Protein AF-A0A916EBD1-F1 (afdb_monomer_lite)

Structure (mmCIF, N/CA/C/O backbone):
data_AF-A0A916EBD1-F1
#
_entry.id   AF-A0A916EBD1-F1
#
loop_
_atom_site.group_PDB
_atom_site.id
_atom_site.type_symbol
_atom_site.label_atom_id
_atom_site.label_alt_id
_atom_site.label_comp_id
_atom_site.label_asym_id
_atom_site.label_entity_id
_atom_site.label_seq_id
_atom_site.pdbx_PDB_ins_code
_atom_site.Cartn_x
_atom_site.Cartn_y
_atom_site.Cartn_z
_atom_site.occupancy
_atom_site.B_iso_or_equiv
_atom_site.auth_seq_id
_atom_site.auth_comp_id
_atom_site.auth_asym_id
_atom_site.auth_atom_id
_atom_site.pdbx_PDB_model_num
ATOM 1 N N . MET A 1 1 ? 35.971 -8.827 -13.467 1.00 50.03 1 MET A N 1
ATOM 2 C CA . MET A 1 1 ? 36.347 -7.427 -13.827 1.00 50.03 1 MET A CA 1
ATOM 3 C C . MET A 1 1 ? 37.783 -7.362 -14.350 1.00 50.03 1 MET A C 1
ATOM 5 O O . MET A 1 1 ? 38.016 -6.723 -15.369 1.00 50.03 1 MET A O 1
ATOM 9 N N . LYS A 1 2 ? 38.728 -8.068 -13.713 1.00 49.59 2 LYS A N 1
ATOM 10 C CA . LYS A 1 2 ? 40.123 -8.226 -14.160 1.00 49.59 2 LYS A CA 1
ATOM 11 C C . LYS A 1 2 ? 40.233 -8.800 -15.582 1.00 49.59 2 LYS A C 1
ATOM 13 O O . LYS A 1 2 ? 41.038 -8.339 -16.381 1.00 49.59 2 LYS A O 1
ATOM 18 N N . GLU A 1 3 ? 39.357 -9.740 -15.915 1.00 43.97 3 GLU A N 1
ATOM 19 C CA . GLU A 1 3 ? 39.308 -10.469 -17.185 1.00 43.97 3 GLU A CA 1
ATOM 20 C C . GLU A 1 3 ? 38.980 -9.538 -18.363 1.00 43.97 3 GLU A C 1
ATOM 22 O O . GLU A 1 3 ? 39.668 -9.548 -19.379 1.00 43.97 3 GLU A O 1
ATOM 27 N N . VAL A 1 4 ? 37.981 -8.665 -18.201 1.00 50.66 4 VAL A N 1
ATOM 28 C CA . VAL A 1 4 ? 37.521 -7.731 -19.247 1.00 50.66 4 VAL A CA 1
ATOM 29 C C . VAL A 1 4 ? 38.563 -6.642 -19.521 1.00 50.66 4 VAL A C 1
ATOM 31 O O . VAL A 1 4 ? 38.817 -6.285 -20.670 1.00 50.66 4 VAL A O 1
ATOM 34 N N . VAL A 1 5 ? 39.225 -6.147 -18.474 1.00 56.44 5 VAL A N 1
ATOM 35 C CA . VAL A 1 5 ? 40.273 -5.122 -18.597 1.00 56.44 5 VAL A CA 1
ATOM 36 C C . VAL A 1 5 ? 41.538 -5.712 -19.228 1.00 56.44 5 VAL A C 1
ATOM 38 O O . VAL A 1 5 ? 42.171 -5.050 -20.050 1.00 56.44 5 VAL A O 1
ATOM 41 N N . MET A 1 6 ? 41.878 -6.971 -18.918 1.00 53.06 6 MET A N 1
ATOM 42 C CA . MET A 1 6 ? 42.989 -7.679 -19.564 1.00 53.06 6 MET A CA 1
ATOM 43 C C . MET A 1 6 ? 42.751 -7.881 -21.067 1.00 53.06 6 MET A C 1
ATOM 45 O O . MET A 1 6 ? 43.683 -7.673 -21.839 1.00 53.06 6 MET A O 1
ATOM 49 N N . VAL A 1 7 ? 41.525 -8.202 -21.501 1.00 48.28 7 VAL A N 1
ATOM 50 C CA . VAL A 1 7 ? 41.184 -8.361 -22.931 1.00 48.28 7 VAL A CA 1
ATOM 51 C C . VAL A 1 7 ? 41.307 -7.037 -23.700 1.00 48.28 7 VAL A C 1
ATOM 53 O O . VAL A 1 7 ? 41.912 -7.011 -24.768 1.00 48.28 7 VAL A O 1
ATOM 56 N N . ILE A 1 8 ? 40.835 -5.920 -23.135 1.00 53.22 8 ILE A N 1
ATOM 57 C CA . ILE A 1 8 ? 40.944 -4.581 -23.756 1.00 53.22 8 ILE A CA 1
ATOM 58 C C . ILE A 1 8 ? 42.402 -4.080 -23.770 1.00 53.22 8 ILE A C 1
ATOM 60 O O . ILE A 1 8 ? 42.834 -3.391 -24.698 1.00 53.22 8 ILE A O 1
ATOM 64 N N . ALA A 1 9 ? 43.188 -4.414 -22.743 1.00 50.28 9 ALA A N 1
ATOM 65 C CA . ALA A 1 9 ? 44.616 -4.104 -22.705 1.00 50.28 9 ALA A CA 1
ATOM 66 C C . ALA A 1 9 ? 45.406 -4.912 -23.751 1.00 50.28 9 ALA A C 1
ATOM 68 O O . ALA A 1 9 ? 46.285 -4.357 -24.409 1.00 50.28 9 ALA A O 1
ATOM 69 N N . LEU A 1 10 ? 45.063 -6.194 -23.931 1.00 45.31 10 LEU A N 1
ATOM 70 C CA . LEU A 1 10 ? 45.628 -7.080 -24.954 1.00 45.31 10 LEU A CA 1
ATOM 71 C C . LEU A 1 10 ? 45.296 -6.607 -26.370 1.00 45.31 10 LEU A C 1
ATOM 73 O O . LEU A 1 10 ? 46.201 -6.523 -27.195 1.00 45.31 10 LEU A O 1
ATOM 77 N N . GLU A 1 11 ? 44.041 -6.235 -26.631 1.00 47.19 11 GLU A N 1
ATOM 78 C CA . GLU A 1 11 ? 43.611 -5.633 -27.899 1.00 47.19 11 GLU A CA 1
ATOM 79 C C . GLU A 1 11 ? 44.499 -4.429 -28.249 1.00 47.19 11 GLU A C 1
ATOM 81 O O . GLU A 1 11 ? 45.126 -4.405 -29.301 1.00 47.19 11 GLU A O 1
ATOM 86 N N . ARG A 1 12 ? 44.661 -3.480 -27.317 1.00 47.75 12 ARG A N 1
ATOM 87 C CA . ARG A 1 12 ? 45.435 -2.244 -27.529 1.00 47.75 12 ARG A CA 1
ATOM 88 C C . ARG A 1 12 ? 46.945 -2.442 -27.645 1.00 47.75 12 ARG A C 1
ATOM 90 O O . ARG A 1 12 ? 47.606 -1.657 -28.330 1.00 47.75 12 ARG A O 1
ATOM 97 N N . TYR A 1 13 ? 47.487 -3.451 -26.970 1.00 45.91 13 TYR A N 1
ATOM 98 C CA . TYR A 1 13 ? 48.900 -3.809 -27.062 1.00 45.91 13 TYR A CA 1
ATOM 99 C C . TYR A 1 13 ? 49.220 -4.497 -28.398 1.00 45.91 13 TYR A C 1
ATOM 101 O O . TYR A 1 13 ? 50.267 -4.236 -28.987 1.00 45.91 13 TYR A O 1
ATOM 109 N N . LEU A 1 14 ? 48.306 -5.333 -28.905 1.00 38.75 14 LEU A N 1
ATOM 110 C CA . LEU A 1 14 ? 48.534 -6.161 -30.091 1.00 38.75 14 LEU A CA 1
ATOM 111 C C . LEU A 1 14 ? 48.084 -5.495 -31.405 1.00 38.75 14 LEU A C 1
ATOM 113 O O . LEU A 1 14 ? 48.715 -5.728 -32.432 1.00 38.75 14 LEU A O 1
ATOM 117 N N . ILE A 1 15 ? 47.035 -4.659 -31.405 1.00 39.38 15 ILE A N 1
ATOM 118 C CA . ILE A 1 15 ? 46.466 -4.020 -32.609 1.00 39.38 15 ILE A CA 1
ATOM 119 C C . ILE A 1 15 ? 45.840 -2.661 -32.211 1.00 39.38 15 ILE A C 1
ATOM 121 O O . ILE A 1 15 ? 44.839 -2.667 -31.501 1.00 39.38 15 ILE A O 1
ATOM 125 N N . PRO A 1 16 ? 46.338 -1.467 -32.610 1.00 41.56 16 PRO A N 1
ATOM 126 C CA . PRO A 1 16 ? 47.403 -1.115 -33.551 1.00 41.56 16 PRO A CA 1
ATOM 127 C C . PRO A 1 16 ? 48.726 -0.692 -32.867 1.00 41.56 16 PRO A C 1
ATOM 129 O O . PRO A 1 16 ? 49.405 0.219 -33.332 1.00 41.56 16 PRO A O 1
ATOM 132 N N . MET A 1 17 ? 49.121 -1.354 -31.770 1.00 46.81 17 MET A N 1
ATOM 133 C CA . MET A 1 17 ? 50.441 -1.175 -31.130 1.00 46.81 17 MET A CA 1
ATOM 134 C C . MET A 1 17 ? 50.711 0.262 -30.622 1.00 46.81 17 MET A C 1
ATOM 136 O O . MET A 1 17 ? 51.810 0.800 -30.745 1.00 46.81 17 MET A O 1
ATOM 140 N N . ILE A 1 18 ? 49.693 0.905 -30.036 1.00 47.00 18 ILE A N 1
ATOM 141 C CA . ILE A 1 18 ? 49.747 2.318 -29.602 1.00 47.00 18 ILE A CA 1
ATOM 142 C C . ILE A 1 18 ? 50.700 2.528 -28.403 1.00 47.00 18 ILE A C 1
ATOM 144 O O . ILE A 1 18 ? 51.181 3.637 -28.181 1.00 47.00 18 ILE A O 1
ATOM 148 N N . SER A 1 19 ? 51.024 1.478 -27.639 1.00 47.00 19 SER A N 1
ATOM 149 C CA . SER A 1 19 ? 51.935 1.552 -26.490 1.00 47.00 19 SER A CA 1
ATOM 150 C C . SER A 1 19 ? 52.849 0.327 -26.424 1.00 47.00 19 SER A C 1
ATOM 152 O O . SER A 1 19 ? 52.387 -0.807 -26.518 1.00 47.00 19 SER A O 1
ATOM 154 N N . LYS A 1 20 ? 54.155 0.558 -26.227 1.00 53.91 20 LYS A N 1
ATOM 155 C CA . LYS A 1 20 ? 55.177 -0.497 -26.063 1.00 53.91 20 LYS A CA 1
ATOM 156 C C . LYS A 1 20 ? 55.265 -1.038 -24.631 1.00 53.91 20 LYS A C 1
ATOM 158 O O . LYS A 1 20 ? 56.020 -1.972 -24.385 1.00 53.91 20 LYS A O 1
ATOM 163 N N . ASP A 1 21 ? 54.503 -0.451 -23.710 1.00 58.50 21 ASP A N 1
ATOM 164 C CA . ASP A 1 21 ? 54.454 -0.827 -22.301 1.00 58.50 21 ASP A CA 1
ATOM 165 C C . ASP A 1 21 ? 53.085 -1.436 -21.961 1.00 58.50 21 ASP A C 1
ATOM 167 O O . ASP A 1 21 ? 52.027 -0.807 -22.123 1.00 58.50 21 ASP A O 1
ATOM 171 N N . GLN A 1 22 ? 53.122 -2.691 -21.514 1.00 53.16 22 GLN A N 1
ATOM 172 C CA . GLN A 1 22 ? 51.959 -3.483 -21.133 1.00 53.16 22 GLN A CA 1
ATOM 173 C C . GLN A 1 22 ? 51.245 -2.873 -19.917 1.00 53.16 22 GLN A C 1
ATOM 175 O O . GLN A 1 22 ? 50.013 -2.857 -19.875 1.00 53.16 22 GLN A O 1
ATOM 180 N N . GLU A 1 23 ? 51.993 -2.312 -18.963 1.00 56.47 23 GLU A N 1
ATOM 181 C CA . GLU A 1 23 ? 51.426 -1.731 -17.745 1.00 56.47 23 GLU A CA 1
ATOM 182 C C . GLU A 1 23 ? 50.671 -0.435 -18.060 1.00 56.47 23 GLU A C 1
ATOM 184 O O . GLU A 1 23 ? 49.543 -0.228 -17.606 1.00 56.47 23 GLU A O 1
ATOM 189 N N . ASN A 1 24 ? 51.244 0.411 -18.919 1.00 59.97 24 ASN A N 1
ATOM 190 C CA . ASN A 1 24 ? 50.592 1.633 -19.379 1.00 59.97 24 ASN A CA 1
ATOM 191 C C . ASN A 1 24 ? 49.342 1.349 -20.237 1.00 59.97 24 ASN A C 1
ATOM 193 O O . ASN A 1 24 ? 48.322 2.030 -20.116 1.00 59.97 24 ASN A O 1
ATOM 197 N N . SER A 1 25 ? 49.374 0.295 -21.058 1.00 53.00 25 SER A N 1
ATOM 198 C CA . SER A 1 25 ? 48.217 -0.134 -21.863 1.00 53.00 25 SER A CA 1
ATOM 199 C C . SER A 1 25 ? 47.054 -0.601 -20.984 1.00 53.00 25 SER A C 1
ATOM 201 O O . SER A 1 25 ? 45.901 -0.241 -21.234 1.00 53.00 25 SER A O 1
ATOM 203 N N . TYR A 1 26 ? 47.361 -1.340 -19.913 1.00 59.03 26 TYR A N 1
ATOM 204 C CA . TYR A 1 26 ? 46.382 -1.760 -18.912 1.00 59.03 26 TYR A CA 1
ATOM 205 C C . TYR A 1 26 ? 45.813 -0.566 -18.133 1.00 59.03 26 TYR A C 1
ATOM 207 O O . TYR A 1 26 ? 44.595 -0.454 -17.994 1.00 59.03 26 TYR A O 1
ATOM 215 N N . LYS A 1 27 ? 46.664 0.386 -17.720 1.00 61.22 27 LYS A N 1
ATOM 216 C CA . LYS A 1 27 ? 46.241 1.642 -17.074 1.00 61.22 27 LYS A CA 1
ATOM 217 C C . LYS A 1 27 ? 45.271 2.438 -17.954 1.00 61.22 27 LYS A C 1
ATOM 219 O O . LYS A 1 27 ? 44.207 2.825 -17.485 1.00 61.22 27 LYS A O 1
ATOM 224 N N . LEU A 1 28 ? 45.569 2.621 -19.241 1.00 60.81 28 LEU A N 1
ATOM 225 C CA . LEU A 1 28 ? 44.704 3.353 -20.180 1.00 60.81 28 LEU A CA 1
ATOM 226 C C . LEU A 1 28 ? 43.393 2.620 -20.513 1.00 60.81 28 LEU A C 1
ATOM 228 O O . LEU A 1 28 ? 42.364 3.256 -20.764 1.00 60.81 28 LEU A O 1
ATOM 232 N N . ALA A 1 29 ? 43.412 1.286 -20.561 1.00 57.59 29 ALA A N 1
ATOM 233 C CA . ALA A 1 29 ? 42.211 0.467 -20.724 1.00 57.59 29 ALA A CA 1
ATOM 234 C C . ALA A 1 29 ? 41.293 0.574 -19.505 1.00 57.59 29 ALA A C 1
ATOM 236 O O . ALA A 1 29 ? 40.090 0.784 -19.655 1.00 57.59 29 ALA A O 1
ATOM 237 N N . LEU A 1 30 ? 41.872 0.514 -18.309 1.00 58.53 30 LEU A N 1
ATOM 238 C CA . LEU A 1 30 ? 41.128 0.598 -17.066 1.00 58.53 30 LEU A CA 1
ATOM 239 C C . LEU A 1 30 ? 40.615 2.011 -16.782 1.00 58.53 30 LEU A C 1
ATOM 241 O O . LEU A 1 30 ? 39.468 2.143 -16.382 1.00 58.53 30 LEU A O 1
ATOM 245 N N . VAL A 1 31 ? 41.388 3.067 -17.068 1.00 61.72 31 VAL A N 1
ATOM 246 C CA . VAL A 1 31 ? 40.890 4.455 -17.013 1.00 61.72 31 VAL A CA 1
ATOM 247 C C . VAL A 1 31 ? 39.648 4.591 -17.887 1.00 61.72 31 VAL A C 1
ATOM 249 O O . VAL A 1 31 ? 38.636 5.089 -17.417 1.00 61.72 31 VAL A O 1
ATOM 252 N N . ARG A 1 32 ? 39.672 4.064 -19.118 1.00 60.09 32 ARG A N 1
ATOM 253 C CA . ARG A 1 32 ? 38.513 4.096 -20.027 1.00 60.09 32 ARG A CA 1
ATOM 254 C C . ARG A 1 32 ? 37.322 3.258 -19.535 1.00 60.09 32 ARG A C 1
ATOM 256 O O . ARG A 1 32 ? 36.181 3.530 -19.898 1.00 60.09 32 ARG A O 1
ATOM 263 N N . PHE A 1 33 ? 37.586 2.214 -18.758 1.00 62.34 33 PHE A N 1
ATOM 264 C CA . PHE A 1 33 ? 36.558 1.378 -18.143 1.00 62.34 33 PHE A CA 1
ATOM 265 C C . PHE A 1 33 ? 35.928 2.086 -16.933 1.00 62.34 33 PHE A C 1
ATOM 267 O O . PHE A 1 33 ? 34.707 2.201 -16.855 1.00 62.34 33 PHE A O 1
ATOM 274 N N . CYS A 1 34 ? 36.749 2.663 -16.052 1.00 53.81 34 CYS A N 1
ATOM 275 C CA . CYS A 1 34 ? 36.307 3.479 -14.925 1.00 53.81 34 CYS A CA 1
ATOM 276 C C . CYS A 1 34 ? 35.575 4.748 -15.392 1.00 53.81 34 CYS A C 1
ATOM 278 O O . CYS A 1 34 ? 34.538 5.067 -14.829 1.00 53.81 34 CYS A O 1
ATOM 280 N N . THR A 1 35 ? 36.017 5.424 -16.464 1.00 57.22 35 THR A N 1
ATOM 281 C CA . THR A 1 35 ? 35.284 6.564 -17.061 1.00 57.22 35 THR A CA 1
ATOM 282 C C . THR A 1 35 ? 33.918 6.184 -17.626 1.00 57.22 35 THR A C 1
ATOM 284 O O . THR A 1 35 ? 33.069 7.058 -17.772 1.00 57.22 35 THR A O 1
ATOM 287 N N . LYS A 1 36 ? 33.686 4.908 -17.959 1.00 59.69 36 LYS A N 1
ATOM 288 C CA . LYS A 1 36 ? 32.384 4.430 -18.444 1.00 59.69 36 LYS A CA 1
ATOM 289 C C . LYS A 1 36 ? 31.430 4.006 -17.325 1.00 59.69 36 LYS A C 1
ATOM 291 O O . LYS A 1 36 ? 30.226 4.129 -17.516 1.00 59.69 36 LYS A O 1
ATOM 296 N N . LEU A 1 37 ? 31.937 3.496 -16.200 1.00 49.06 37 LEU A N 1
ATOM 297 C CA . LEU A 1 37 ? 31.111 2.916 -15.129 1.00 49.06 37 LEU A CA 1
ATOM 298 C C . LEU A 1 37 ? 30.942 3.815 -13.900 1.00 49.06 37 LEU A C 1
ATOM 300 O O . LEU A 1 37 ? 29.928 3.703 -13.218 1.00 49.06 37 LEU A O 1
ATOM 304 N N . THR A 1 38 ? 31.892 4.706 -13.603 1.00 51.06 38 THR A N 1
ATOM 305 C CA . THR A 1 38 ? 31.802 5.617 -12.451 1.00 51.06 38 THR A CA 1
ATOM 306 C C . THR A 1 38 ? 31.507 7.047 -12.910 1.00 51.06 38 THR A C 1
ATOM 308 O O . THR A 1 38 ? 32.037 7.509 -13.918 1.00 51.06 38 THR A O 1
ATOM 311 N N . LYS A 1 39 ? 30.626 7.761 -12.191 1.00 49.31 39 LYS A N 1
ATOM 312 C CA . LYS A 1 39 ? 30.184 9.132 -12.518 1.00 49.31 39 LYS A CA 1
ATOM 313 C C . LYS A 1 39 ? 30.484 10.104 -11.367 1.00 49.31 39 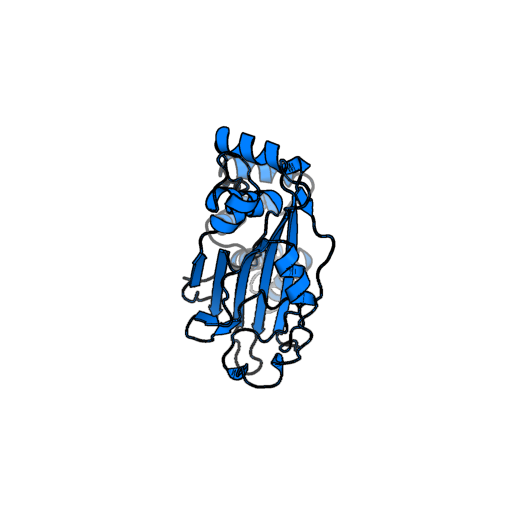LYS A C 1
ATOM 315 O O . LYS A 1 39 ? 30.576 9.701 -10.209 1.00 49.31 39 LYS A O 1
ATOM 320 N N . GLY A 1 40 ? 30.596 11.396 -11.682 1.00 59.19 40 GLY A N 1
ATOM 321 C CA . GLY A 1 40 ? 30.724 12.472 -10.689 1.00 59.19 40 GLY A CA 1
ATOM 322 C C . GLY A 1 40 ? 32.052 12.467 -9.923 1.00 59.19 40 GLY A C 1
ATOM 323 O O . GLY A 1 40 ? 33.079 12.044 -10.443 1.00 59.19 40 GLY A O 1
ATOM 324 N N . TRP A 1 41 ? 32.054 12.941 -8.676 1.00 55.25 41 TRP A N 1
ATOM 325 C CA . TRP A 1 41 ? 33.278 13.080 -7.867 1.00 55.25 41 TRP A CA 1
ATOM 326 C C . TRP A 1 41 ? 34.016 11.745 -7.633 1.00 55.25 41 TRP A C 1
ATOM 328 O O . TRP A 1 41 ? 35.242 11.722 -7.528 1.00 55.25 41 TRP A O 1
ATOM 338 N N . PHE A 1 42 ? 33.284 10.624 -7.621 1.00 49.91 42 PHE A N 1
ATOM 339 C CA . PHE A 1 42 ? 33.843 9.284 -7.425 1.00 49.91 42 PHE A CA 1
ATOM 340 C C . PHE A 1 42 ? 34.682 8.814 -8.626 1.00 49.91 42 PHE A C 1
ATOM 342 O O . PHE A 1 42 ? 35.593 8.000 -8.481 1.00 49.91 42 PHE A O 1
ATOM 349 N N . HIS A 1 43 ? 34.415 9.373 -9.811 1.00 58.97 43 HIS A N 1
ATOM 350 C CA . HIS A 1 43 ? 35.194 9.126 -11.018 1.00 58.97 43 HIS A CA 1
ATOM 351 C C . HIS A 1 43 ? 36.643 9.612 -10.873 1.00 58.97 43 HIS A C 1
ATOM 353 O O . HIS A 1 43 ? 37.583 8.835 -11.053 1.00 58.97 43 HIS A O 1
ATOM 359 N N . GLN A 1 44 ? 36.815 10.876 -10.477 1.00 58.22 44 GLN A N 1
ATOM 360 C CA . GLN A 1 44 ? 38.132 11.474 -10.258 1.00 58.22 44 GLN A CA 1
ATOM 361 C C . GLN A 1 44 ? 38.848 10.803 -9.078 1.00 58.22 44 GLN A C 1
ATOM 363 O O . GLN A 1 44 ? 40.020 10.453 -9.176 1.00 58.22 44 GLN A O 1
ATOM 368 N N . PHE A 1 45 ? 38.104 10.503 -8.009 1.00 63.56 45 PHE A N 1
ATOM 369 C CA . PHE A 1 45 ? 38.613 9.763 -6.858 1.00 63.56 45 PHE A CA 1
ATOM 370 C C . PHE A 1 45 ? 39.206 8.391 -7.237 1.00 63.56 45 PHE A C 1
ATOM 372 O O . PHE A 1 45 ? 40.295 8.046 -6.773 1.00 63.56 45 PHE A O 1
ATOM 379 N N . ALA A 1 46 ? 38.520 7.612 -8.081 1.00 57.00 46 ALA A N 1
ATOM 380 C CA . ALA A 1 46 ? 38.972 6.282 -8.494 1.00 57.00 46 ALA A CA 1
ATOM 381 C C . ALA A 1 46 ? 40.239 6.325 -9.367 1.00 57.00 46 ALA A C 1
ATOM 383 O O . ALA A 1 46 ? 41.079 5.428 -9.271 1.00 57.00 46 ALA A O 1
ATOM 384 N N . ILE A 1 47 ? 40.396 7.370 -10.188 1.00 62.19 47 ILE A N 1
ATOM 385 C CA . ILE A 1 47 ? 41.616 7.611 -10.970 1.00 62.19 47 ILE A CA 1
ATOM 386 C C . ILE A 1 47 ? 42.779 7.970 -10.037 1.00 62.19 47 ILE A C 1
ATOM 388 O O . ILE A 1 47 ? 43.845 7.357 -10.120 1.00 62.19 47 ILE A O 1
ATOM 392 N N . ASP A 1 48 ? 42.564 8.904 -9.112 1.00 65.12 48 ASP A N 1
ATOM 393 C CA . ASP A 1 48 ? 43.622 9.439 -8.247 1.00 65.12 48 ASP A CA 1
ATOM 394 C C . ASP A 1 48 ? 44.127 8.408 -7.220 1.00 65.12 48 ASP A C 1
ATOM 396 O O . ASP A 1 48 ? 45.298 8.410 -6.838 1.00 65.12 48 ASP A O 1
ATOM 400 N N . ASN A 1 49 ? 43.263 7.481 -6.791 1.00 60.31 49 ASN A N 1
ATOM 401 C CA . ASN A 1 49 ? 43.585 6.452 -5.794 1.00 60.31 49 ASN A CA 1
ATOM 402 C C . ASN A 1 49 ? 43.915 5.085 -6.415 1.00 60.31 49 ASN A C 1
ATOM 404 O O . ASN A 1 49 ? 44.071 4.090 -5.701 1.00 60.31 49 ASN A O 1
ATOM 408 N N . TYR A 1 50 ? 44.077 5.032 -7.738 1.00 61.47 50 TYR A N 1
ATOM 409 C CA . TYR A 1 50 ? 44.318 3.808 -8.495 1.00 61.47 50 TYR A CA 1
ATOM 410 C C . TYR A 1 50 ? 45.463 2.916 -7.965 1.00 61.47 50 TYR A C 1
ATOM 412 O O . TYR A 1 50 ? 45.241 1.708 -7.858 1.00 61.47 50 TYR A O 1
ATOM 420 N N . PRO A 1 51 ? 46.642 3.436 -7.554 1.00 65.06 51 PRO A N 1
ATOM 421 C CA . PRO A 1 51 ? 47.723 2.597 -7.021 1.00 65.06 51 PRO A CA 1
ATOM 422 C C . PRO A 1 51 ? 47.339 1.790 -5.771 1.00 65.06 51 PRO A C 1
ATOM 424 O O . PRO A 1 51 ? 47.971 0.781 -5.475 1.00 65.06 51 PRO A O 1
ATOM 427 N N . ARG A 1 52 ? 46.317 2.240 -5.028 1.00 57.59 52 ARG A N 1
ATOM 428 C CA . ARG A 1 52 ? 45.785 1.554 -3.841 1.00 57.59 52 ARG A CA 1
ATOM 429 C C . ARG A 1 52 ? 44.701 0.542 -4.208 1.00 57.59 52 ARG A C 1
ATOM 431 O O . ARG A 1 52 ? 44.608 -0.506 -3.584 1.00 57.59 52 ARG A O 1
ATOM 438 N N . LEU A 1 53 ? 43.909 0.842 -5.238 1.00 53.50 53 LEU A N 1
ATOM 439 C CA . LEU A 1 53 ? 42.829 -0.018 -5.732 1.00 53.50 53 LEU A CA 1
ATOM 440 C C . LEU A 1 53 ? 43.339 -1.193 -6.583 1.00 53.50 53 LEU A C 1
ATOM 442 O O . LEU A 1 53 ? 42.673 -2.221 -6.673 1.00 53.50 53 LEU A O 1
ATOM 446 N N . SER A 1 54 ? 44.509 -1.058 -7.215 1.00 58.91 54 SER A N 1
ATOM 447 C CA . SER A 1 54 ? 45.100 -2.086 -8.084 1.00 58.91 54 SER A CA 1
ATOM 448 C C . SER A 1 54 ? 45.690 -3.281 -7.329 1.00 58.91 54 SER A C 1
ATOM 450 O O . SER A 1 54 ? 45.900 -4.331 -7.937 1.00 58.91 54 SER A O 1
ATOM 452 N N . ASN A 1 55 ? 45.937 -3.139 -6.024 1.00 59.38 55 ASN A N 1
ATOM 453 C CA . ASN A 1 55 ? 46.544 -4.161 -5.174 1.00 59.38 55 ASN A CA 1
ATOM 454 C C . ASN A 1 55 ? 45.529 -4.682 -4.147 1.00 59.38 55 ASN A C 1
ATOM 456 O O . ASN A 1 55 ? 45.750 -4.644 -2.938 1.00 59.38 55 ASN A O 1
ATOM 460 N N . LEU A 1 56 ? 44.363 -5.090 -4.649 1.00 51.78 56 LEU A N 1
ATOM 461 C CA . LEU A 1 56 ? 43.237 -5.510 -3.827 1.00 51.78 56 LEU A CA 1
ATOM 462 C C . LEU A 1 56 ? 43.446 -6.949 -3.350 1.00 51.78 56 LEU A C 1
ATOM 464 O O . LEU A 1 56 ? 42.849 -7.892 -3.860 1.00 51.78 56 LEU A O 1
ATOM 468 N N . ASP A 1 57 ? 44.315 -7.094 -2.358 1.00 48.06 57 ASP A N 1
ATOM 469 C CA . ASP A 1 57 ? 44.249 -8.215 -1.439 1.00 48.06 57 ASP A CA 1
ATOM 470 C C . ASP A 1 57 ? 44.345 -7.668 -0.005 1.00 48.06 57 ASP A C 1
ATOM 472 O O . ASP A 1 57 ? 45.378 -7.146 0.412 1.00 48.06 57 ASP A O 1
ATOM 476 N N . LYS A 1 58 ? 43.218 -7.803 0.712 1.00 52.16 58 LYS A N 1
ATOM 477 C CA . LYS A 1 58 ? 43.000 -7.706 2.173 1.00 52.16 58 LYS A CA 1
ATOM 478 C C . LYS A 1 58 ? 42.361 -6.488 2.846 1.00 52.16 58 LYS A C 1
ATOM 480 O O . LYS A 1 58 ? 41.937 -6.693 3.973 1.00 52.16 58 LYS A O 1
ATOM 485 N N . ASP A 1 59 ? 42.153 -5.317 2.240 1.00 56.28 59 ASP A N 1
ATOM 486 C CA . ASP A 1 59 ? 41.598 -4.198 3.045 1.00 56.28 59 ASP A CA 1
ATOM 487 C C . ASP A 1 59 ? 40.608 -3.255 2.346 1.00 56.28 59 ASP A C 1
ATOM 489 O O . ASP A 1 59 ? 40.606 -2.037 2.534 1.00 56.28 59 ASP A O 1
ATOM 493 N N . LEU A 1 60 ? 39.675 -3.834 1.583 1.00 51.91 60 LEU A N 1
ATOM 494 C CA . LEU A 1 60 ? 38.521 -3.097 1.051 1.00 51.91 60 LEU A CA 1
ATOM 495 C C . LEU A 1 60 ? 37.746 -2.363 2.163 1.00 51.91 60 LEU A C 1
ATOM 497 O O . LEU A 1 60 ? 37.277 -1.249 1.949 1.00 51.91 60 LEU A O 1
ATOM 501 N N . LEU A 1 61 ? 37.650 -2.970 3.350 1.00 51.44 61 LEU A N 1
ATOM 502 C CA . LEU A 1 61 ? 36.955 -2.400 4.504 1.00 51.44 61 LEU A CA 1
ATOM 503 C C . LEU A 1 61 ? 37.673 -1.168 5.061 1.00 51.44 61 LEU A C 1
ATOM 505 O O . LEU A 1 61 ? 37.027 -0.146 5.273 1.00 51.44 61 LEU A O 1
ATOM 509 N N . SER A 1 62 ? 38.996 -1.220 5.245 1.00 56.81 62 SER A N 1
ATOM 510 C CA . SER A 1 62 ? 39.764 -0.065 5.726 1.00 56.81 62 SER A CA 1
ATOM 511 C C . SER A 1 62 ? 39.703 1.108 4.741 1.00 56.81 62 SER A C 1
ATOM 513 O O . SER A 1 62 ? 39.466 2.241 5.154 1.00 56.81 62 SER A O 1
ATOM 515 N N . ILE A 1 63 ? 39.815 0.841 3.434 1.00 56.59 63 ILE A N 1
ATOM 516 C CA . ILE A 1 63 ? 39.698 1.882 2.401 1.00 56.59 63 ILE A CA 1
ATOM 517 C C . ILE A 1 63 ? 38.278 2.462 2.367 1.00 56.59 63 ILE A C 1
ATOM 519 O O . ILE A 1 63 ? 38.115 3.676 2.252 1.00 56.59 63 ILE A O 1
ATOM 523 N N . ALA A 1 64 ? 37.244 1.624 2.490 1.00 54.19 64 ALA A N 1
ATOM 524 C CA . ALA A 1 64 ? 35.863 2.090 2.557 1.00 54.19 64 ALA A CA 1
ATOM 525 C C . ALA A 1 64 ? 35.623 2.987 3.783 1.00 54.19 64 ALA A C 1
ATOM 527 O O . ALA A 1 64 ? 34.996 4.036 3.648 1.00 54.19 64 ALA A O 1
ATOM 528 N N . HIS A 1 65 ? 36.161 2.623 4.951 1.00 57.44 65 HIS A N 1
ATOM 529 C CA . HIS A 1 65 ? 36.045 3.423 6.171 1.00 57.44 65 HIS A CA 1
ATOM 530 C C . HIS A 1 65 ? 36.714 4.799 6.044 1.00 57.44 65 HIS A C 1
ATOM 532 O O . HIS A 1 65 ? 36.059 5.801 6.329 1.00 57.44 65 HIS A O 1
ATOM 538 N N . ASP A 1 66 ? 37.941 4.869 5.520 1.00 58.94 66 ASP A N 1
ATOM 539 C CA . ASP A 1 66 ? 38.650 6.137 5.277 1.00 58.94 66 ASP A CA 1
ATOM 540 C C . ASP A 1 66 ? 37.876 7.074 4.329 1.00 58.94 66 ASP A C 1
ATOM 542 O O . ASP A 1 66 ? 37.893 8.300 4.479 1.00 58.94 66 ASP A O 1
ATOM 546 N N . ILE A 1 67 ? 37.208 6.505 3.319 1.00 55.59 67 ILE A N 1
ATOM 547 C CA . ILE A 1 67 ? 36.403 7.265 2.354 1.00 55.59 67 ILE A CA 1
ATOM 548 C C . ILE A 1 67 ? 35.121 7.776 3.007 1.00 55.59 67 ILE A C 1
ATOM 550 O O . ILE A 1 67 ? 34.793 8.948 2.837 1.00 55.59 67 ILE A O 1
ATOM 554 N N . ILE A 1 68 ? 34.415 6.925 3.756 1.00 57.00 68 ILE A N 1
ATOM 555 C CA . ILE A 1 68 ? 33.183 7.290 4.469 1.00 57.00 68 ILE A CA 1
ATOM 556 C C . ILE A 1 68 ? 33.463 8.381 5.512 1.00 57.00 68 ILE A C 1
ATOM 558 O O . ILE A 1 68 ? 32.633 9.265 5.700 1.00 57.00 68 ILE A O 1
ATOM 562 N N . GLU A 1 69 ? 34.628 8.364 6.162 1.00 59.16 69 GLU A N 1
ATOM 563 C CA . GLU A 1 69 ? 35.020 9.387 7.136 1.00 59.16 69 GLU A CA 1
ATOM 564 C C . GLU A 1 69 ? 35.351 10.735 6.470 1.00 59.16 69 GLU A C 1
ATOM 566 O O . GLU A 1 69 ? 34.903 11.786 6.929 1.00 59.16 69 GLU A O 1
ATOM 571 N N . LYS A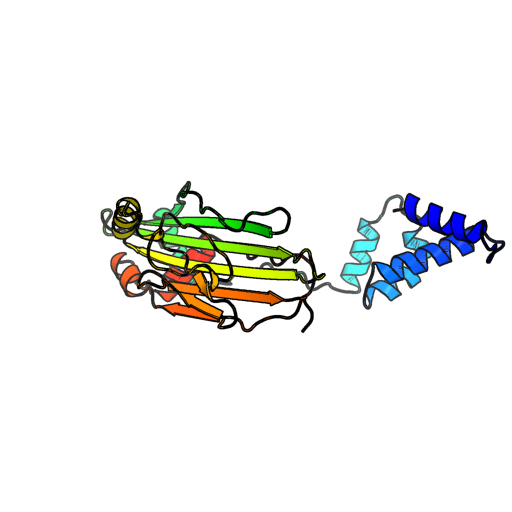 1 70 ? 36.095 10.724 5.353 1.00 58.88 70 LYS A N 1
ATOM 572 C CA . LYS A 1 70 ? 36.462 11.950 4.613 1.00 58.88 70 LYS A CA 1
ATOM 573 C C . LYS A 1 70 ? 35.315 12.548 3.808 1.00 58.88 70 LYS A C 1
ATOM 575 O O . LYS A 1 70 ? 35.271 13.759 3.600 1.00 58.88 70 LYS A O 1
ATOM 580 N N . PHE A 1 71 ? 34.408 11.701 3.345 1.00 52.03 71 PHE A N 1
ATOM 581 C CA . PHE A 1 71 ? 33.232 12.067 2.574 1.00 52.03 71 PHE A CA 1
ATOM 582 C C . PHE A 1 71 ? 32.029 11.385 3.221 1.00 52.03 71 PHE A C 1
ATOM 584 O O . PHE A 1 71 ? 31.608 10.334 2.734 1.00 52.03 71 PHE A O 1
ATOM 591 N N . PRO A 1 72 ? 31.479 11.942 4.320 1.00 51.19 72 PRO A N 1
ATOM 592 C CA . PRO A 1 72 ? 30.334 11.358 5.002 1.00 51.19 72 PRO A CA 1
ATOM 593 C C . PRO A 1 72 ? 29.172 11.262 4.024 1.00 51.19 72 PRO A C 1
ATOM 595 O O . PRO A 1 72 ? 28.482 12.238 3.719 1.00 51.19 72 PRO A O 1
ATOM 598 N N . ILE A 1 73 ? 28.977 10.054 3.502 1.00 52.34 73 ILE A N 1
ATOM 599 C CA . ILE A 1 73 ? 27.812 9.709 2.713 1.00 52.34 73 ILE A CA 1
ATOM 600 C C . ILE A 1 73 ? 26.650 9.903 3.676 1.00 52.34 73 ILE A C 1
ATOM 602 O O . ILE A 1 73 ? 26.600 9.258 4.727 1.00 52.34 73 ILE A O 1
ATOM 606 N N . LYS A 1 74 ? 25.723 10.810 3.352 1.00 48.06 74 LYS A N 1
ATOM 607 C CA . LYS A 1 74 ? 24.418 10.807 4.008 1.00 48.06 74 LYS A CA 1
ATOM 608 C C . LYS A 1 74 ? 23.824 9.439 3.700 1.00 48.06 74 LYS A C 1
ATOM 610 O O . LYS A 1 74 ? 23.285 9.246 2.614 1.00 48.06 74 LYS A O 1
ATOM 615 N N . GLN A 1 75 ? 23.983 8.477 4.610 1.00 42.94 75 GLN A N 1
ATOM 616 C CA . GLN A 1 75 ? 23.166 7.276 4.581 1.00 42.94 75 GLN A CA 1
ATOM 617 C C . GLN A 1 75 ? 21.741 7.794 4.456 1.00 42.94 75 GLN A C 1
ATOM 619 O O . GLN A 1 75 ? 21.342 8.669 5.236 1.00 42.94 75 GLN A O 1
ATOM 624 N N . LYS A 1 76 ? 21.016 7.339 3.429 1.00 43.47 76 LYS A N 1
ATOM 625 C CA . LYS A 1 76 ? 19.568 7.504 3.399 1.00 43.47 76 LYS A CA 1
ATOM 626 C C . LYS A 1 76 ? 19.131 6.896 4.724 1.00 43.47 76 LYS A C 1
ATOM 628 O O . LYS A 1 76 ? 19.246 5.684 4.907 1.00 43.47 76 LYS A O 1
ATOM 633 N N . LYS A 1 77 ? 18.790 7.741 5.704 1.00 42.03 77 LYS A N 1
ATOM 634 C CA . LYS A 1 77 ? 18.138 7.240 6.905 1.00 42.03 77 LYS A CA 1
ATOM 635 C C . LYS A 1 77 ? 16.964 6.423 6.366 1.00 42.03 77 LYS A C 1
ATOM 637 O O . LYS A 1 77 ? 16.349 6.887 5.402 1.00 42.03 77 LYS A O 1
ATOM 642 N N . PRO A 1 78 ? 16.674 5.225 6.901 1.00 42.47 78 PRO A N 1
ATOM 643 C CA . PRO A 1 78 ? 15.344 4.689 6.677 1.00 42.47 78 PRO A CA 1
ATOM 644 C C . PRO A 1 78 ? 14.400 5.845 6.997 1.00 42.47 78 PRO A C 1
ATOM 646 O O . PRO A 1 78 ? 14.588 6.498 8.032 1.00 42.47 78 PRO A O 1
ATOM 649 N N . ASP A 1 79 ? 13.505 6.177 6.069 1.00 47.44 79 ASP A N 1
ATOM 650 C CA . ASP A 1 79 ? 12.457 7.166 6.293 1.00 47.44 79 ASP A CA 1
ATOM 651 C C . ASP A 1 79 ? 11.516 6.557 7.340 1.00 47.44 79 ASP A C 1
ATOM 653 O O . ASP A 1 79 ? 10.428 6.070 7.057 1.00 47.44 79 ASP A O 1
ATOM 657 N N . VAL A 1 80 ? 12.010 6.462 8.576 1.00 52.44 80 VAL A N 1
ATOM 658 C CA . VAL A 1 80 ? 11.235 6.106 9.744 1.00 52.44 80 VAL A CA 1
ATOM 659 C C . VAL A 1 80 ? 10.361 7.319 9.933 1.00 52.44 80 VAL A C 1
ATOM 661 O O . VAL A 1 80 ? 10.858 8.394 10.282 1.00 52.44 80 VAL A O 1
ATOM 664 N N . ILE A 1 81 ? 9.076 7.151 9.638 1.00 59.06 81 ILE A N 1
ATOM 665 C CA . ILE A 1 81 ? 8.047 8.096 10.040 1.00 59.06 81 ILE A CA 1
ATOM 666 C C . ILE A 1 81 ? 8.244 8.273 11.545 1.00 59.06 81 ILE A C 1
ATOM 668 O O . ILE A 1 81 ? 7.992 7.360 12.329 1.00 59.06 81 ILE A O 1
ATOM 672 N N . LEU A 1 82 ? 8.826 9.402 11.942 1.00 67.50 82 LEU A N 1
ATOM 673 C CA . LEU A 1 82 ? 9.114 9.671 13.339 1.00 67.50 82 LEU A CA 1
ATOM 674 C C . LEU A 1 82 ? 7.794 10.121 13.953 1.00 67.50 82 LEU A C 1
ATOM 676 O O . LEU A 1 82 ? 7.433 11.293 13.880 1.00 67.50 82 LEU A O 1
ATOM 680 N N . LEU A 1 83 ? 7.032 9.141 14.434 1.00 79.38 83 LEU A N 1
ATOM 681 C CA . LEU A 1 83 ? 5.750 9.365 15.081 1.00 79.38 83 LEU A CA 1
ATOM 682 C C . LEU A 1 83 ? 5.994 10.141 16.374 1.00 79.38 83 LEU A C 1
ATOM 684 O O . LEU A 1 83 ? 6.936 9.856 17.120 1.00 79.38 83 LEU A O 1
ATOM 688 N N . ASP A 1 84 ? 5.158 11.138 16.632 1.00 88.56 84 ASP A N 1
ATOM 689 C CA . ASP A 1 84 ? 5.126 11.764 17.942 1.00 88.56 84 ASP A CA 1
ATOM 690 C C . ASP A 1 84 ? 4.660 10.736 19.002 1.00 88.56 84 ASP A C 1
ATOM 692 O O . ASP A 1 84 ? 4.002 9.742 18.665 1.00 88.56 84 ASP A O 1
ATOM 696 N N . PRO A 1 85 ? 5.006 10.933 20.287 1.00 88.62 85 PRO A N 1
ATOM 697 C CA . PRO A 1 85 ? 4.697 9.959 21.334 1.00 88.62 85 PRO A CA 1
ATOM 698 C C . PRO A 1 85 ? 3.203 9.648 21.495 1.00 88.62 85 PRO A C 1
ATOM 700 O O . PRO A 1 85 ? 2.860 8.544 21.916 1.00 88.62 85 PRO A O 1
ATOM 703 N N . GLU A 1 86 ? 2.322 10.598 21.174 1.00 88.69 86 GLU A N 1
ATOM 704 C CA . GLU A 1 86 ? 0.871 10.434 21.279 1.00 88.69 86 GLU A CA 1
ATOM 705 C C . GLU A 1 86 ? 0.357 9.518 20.164 1.00 88.69 86 GLU A C 1
ATOM 707 O O . GLU A 1 86 ? -0.278 8.500 20.447 1.00 88.69 86 GLU A O 1
ATOM 712 N N . THR A 1 87 ? 0.751 9.779 18.915 1.00 90.19 87 THR A N 1
ATOM 713 C CA . THR A 1 87 ? 0.459 8.889 17.783 1.00 90.19 87 THR A CA 1
ATOM 714 C C . THR A 1 87 ? 1.008 7.480 18.023 1.00 90.19 87 THR A C 1
ATOM 716 O O . THR A 1 87 ? 0.322 6.488 17.767 1.00 90.19 87 THR A O 1
ATOM 719 N N . GLN A 1 88 ? 2.228 7.364 18.558 1.00 90.44 88 GLN A N 1
ATOM 720 C CA . GLN A 1 88 ? 2.820 6.062 18.864 1.00 90.44 88 GLN A CA 1
ATOM 721 C C . GLN A 1 88 ? 2.016 5.301 19.929 1.00 90.44 88 GLN A C 1
ATOM 723 O O . GLN A 1 88 ? 1.791 4.100 19.779 1.00 90.44 88 GLN A O 1
ATOM 728 N N . ALA A 1 89 ? 1.548 5.981 20.979 1.00 89.81 89 ALA A N 1
ATOM 729 C CA . ALA A 1 89 ? 0.714 5.363 22.007 1.00 89.81 89 ALA A CA 1
ATOM 730 C C . ALA A 1 89 ? -0.615 4.840 21.431 1.00 89.81 89 ALA A C 1
ATOM 732 O O . ALA A 1 89 ? -1.023 3.720 21.750 1.00 89.81 89 ALA A O 1
ATOM 733 N N . ILE A 1 90 ? -1.247 5.602 20.530 1.00 90.94 90 ILE A N 1
ATOM 734 C CA . ILE A 1 90 ? -2.453 5.167 19.812 1.00 90.94 90 ILE A CA 1
ATOM 735 C C . ILE A 1 90 ? -2.149 3.909 18.987 1.00 90.94 90 ILE A C 1
ATOM 737 O O . ILE A 1 90 ? -2.873 2.918 19.084 1.00 90.94 90 ILE A O 1
ATOM 741 N N . PHE A 1 91 ? -1.048 3.885 18.234 1.00 93.19 91 PHE A N 1
ATOM 742 C CA . PHE A 1 91 ? -0.696 2.746 17.377 1.00 93.19 91 PHE A CA 1
ATOM 743 C C . PHE A 1 91 ? -0.423 1.471 18.181 1.00 93.19 91 PHE A C 1
ATOM 745 O O . PHE A 1 91 ? -0.875 0.386 17.801 1.00 93.19 91 PHE A O 1
ATOM 752 N N . GLU A 1 92 ? 0.270 1.592 19.314 1.00 91.19 92 GLU A N 1
ATOM 753 C CA . GLU A 1 92 ? 0.512 0.469 20.225 1.00 91.19 92 GLU A CA 1
ATOM 754 C C . GLU A 1 92 ? -0.786 -0.049 20.861 1.00 91.19 92 GLU A C 1
ATOM 756 O O . GLU A 1 92 ? -0.912 -1.250 21.095 1.00 91.19 92 GLU A O 1
ATOM 761 N N . SER A 1 93 ? -1.790 0.811 21.071 1.00 89.81 93 SER A N 1
ATOM 762 C CA . SER A 1 93 ? -3.106 0.378 21.564 1.00 89.81 93 SER A CA 1
ATOM 763 C C . SER A 1 93 ? -3.903 -0.443 20.535 1.00 89.81 93 SER A C 1
ATOM 765 O O . SER A 1 93 ? -4.654 -1.340 20.914 1.00 89.81 93 SER A O 1
ATOM 767 N N . ILE A 1 94 ? -3.703 -0.187 19.235 1.00 91.62 94 ILE A N 1
ATOM 768 C CA . ILE A 1 94 ? -4.412 -0.850 18.123 1.00 91.62 94 ILE A CA 1
ATOM 769 C C . ILE A 1 94 ? -3.717 -2.157 17.709 1.00 91.62 94 ILE A C 1
ATOM 771 O O . ILE A 1 94 ? -4.358 -3.114 17.265 1.00 91.62 94 ILE A O 1
ATOM 775 N N . ARG A 1 95 ? -2.390 -2.229 17.869 1.00 93.75 95 ARG A N 1
ATOM 776 C CA . ARG A 1 95 ? -1.542 -3.348 17.425 1.00 93.75 95 ARG A CA 1
ATOM 777 C C . ARG A 1 95 ? -2.003 -4.740 17.893 1.00 93.75 95 ARG A C 1
ATOM 779 O O . ARG A 1 95 ? -2.006 -5.635 17.047 1.00 93.75 95 ARG A O 1
ATOM 786 N N . PRO A 1 96 ? -2.448 -4.962 19.145 1.00 95.50 96 PRO A N 1
ATOM 787 C CA . PRO A 1 96 ? -2.965 -6.265 19.581 1.00 95.50 96 PRO A CA 1
ATOM 788 C C . PRO A 1 96 ? -4.215 -6.739 18.825 1.00 95.50 96 PRO A C 1
ATOM 790 O O . PRO A 1 96 ? -4.474 -7.940 18.760 1.00 95.50 96 PRO A O 1
ATOM 793 N N . TYR A 1 97 ? -4.979 -5.813 18.242 1.00 94.75 97 TYR A N 1
ATOM 794 C CA . TYR A 1 97 ? -6.230 -6.086 17.529 1.00 94.75 97 TYR A CA 1
ATOM 795 C C . TYR A 1 97 ? -6.059 -6.145 16.009 1.00 94.75 97 TYR A C 1
ATOM 797 O O . TYR A 1 97 ? -7.039 -6.281 15.270 1.00 94.75 97 TYR A O 1
ATOM 805 N N . THR A 1 98 ? -4.813 -6.059 15.542 1.00 96.81 98 THR A N 1
ATOM 806 C CA . THR A 1 98 ? -4.463 -6.027 14.126 1.00 96.81 98 THR A CA 1
ATOM 807 C C . THR A 1 98 ? -3.876 -7.360 13.695 1.00 96.81 98 THR A C 1
ATOM 809 O O . THR A 1 98 ? -2.943 -7.878 14.309 1.00 96.81 98 THR A O 1
ATOM 812 N N . LYS A 1 99 ? -4.421 -7.924 12.617 1.00 96.62 99 LYS A N 1
ATOM 813 C CA . LYS A 1 99 ? -3.970 -9.186 12.025 1.00 96.62 99 LYS A CA 1
ATOM 814 C C . LYS A 1 99 ? -3.661 -8.992 10.551 1.00 96.62 99 LYS A C 1
ATOM 816 O O . LYS A 1 99 ? -4.488 -8.462 9.818 1.00 96.62 99 LYS A O 1
ATOM 821 N N . THR A 1 100 ? -2.509 -9.478 10.108 1.00 95.88 100 THR A N 1
ATOM 822 C CA . THR A 1 100 ? -2.169 -9.531 8.683 1.00 95.88 100 THR A CA 1
ATOM 823 C C . THR A 1 100 ? -3.067 -10.526 7.956 1.00 95.88 100 THR A C 1
ATOM 825 O O . THR A 1 100 ? -3.325 -11.624 8.452 1.00 95.88 100 THR A O 1
ATOM 828 N N . ILE A 1 101 ? -3.528 -10.147 6.768 1.00 93.12 101 ILE A N 1
ATOM 829 C CA . ILE A 1 101 ? -4.236 -11.042 5.856 1.00 93.12 101 ILE A CA 1
ATOM 830 C C . ILE A 1 101 ? -3.191 -11.896 5.138 1.00 93.12 101 ILE A C 1
ATOM 832 O O . ILE A 1 101 ? -2.245 -11.370 4.557 1.00 93.12 101 ILE A O 1
ATOM 836 N N . SER A 1 102 ? -3.338 -13.218 5.219 1.00 86.06 102 SER A N 1
ATOM 837 C CA . SER A 1 102 ? -2.316 -14.171 4.771 1.00 86.06 102 SER A CA 1
ATOM 838 C C . SER A 1 102 ? -2.125 -14.206 3.259 1.00 86.06 102 SER A C 1
ATOM 840 O O . SER A 1 102 ? -1.024 -14.482 2.792 1.00 86.06 102 SER A O 1
ATOM 842 N N . SER A 1 103 ? -3.194 -13.983 2.500 1.00 86.75 103 SER A N 1
ATOM 843 C CA . SER A 1 103 ? -3.190 -14.106 1.047 1.00 86.75 103 SER A CA 1
ATOM 844 C C . SER A 1 103 ? -4.376 -13.374 0.432 1.00 86.75 103 SER A C 1
ATOM 846 O O . SER A 1 103 ? -5.429 -13.226 1.057 1.00 86.75 103 SER A O 1
ATOM 848 N N . PHE A 1 104 ? -4.198 -12.970 -0.819 1.00 87.62 104 PHE A N 1
ATOM 849 C CA . PHE A 1 104 ? -5.233 -12.415 -1.678 1.00 87.62 104 PHE A CA 1
ATOM 850 C C . PHE A 1 104 ? -5.279 -13.202 -2.980 1.00 87.62 104 PHE A C 1
ATOM 852 O O . PHE A 1 104 ? -4.286 -13.830 -3.350 1.00 87.62 104 PHE A O 1
ATOM 859 N N . ASP A 1 105 ? -6.420 -13.141 -3.659 1.00 84.25 105 ASP A N 1
ATOM 860 C CA . ASP A 1 105 ? -6.536 -13.654 -5.016 1.00 84.25 105 ASP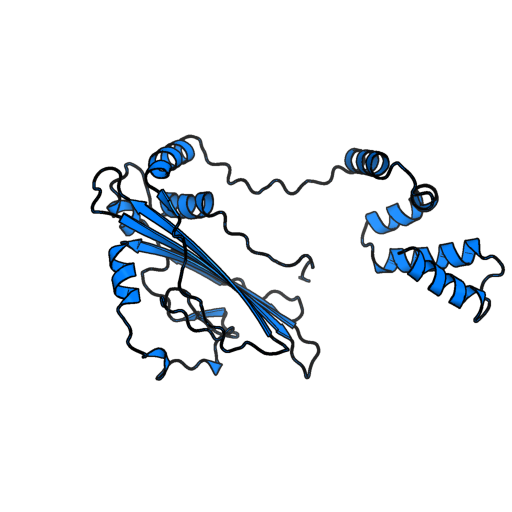 A CA 1
ATOM 861 C C . ASP A 1 105 ? -5.601 -12.882 -5.947 1.00 84.25 105 ASP A C 1
ATOM 863 O O . ASP A 1 105 ? -5.378 -11.672 -5.793 1.00 84.25 105 ASP A O 1
ATOM 867 N N . GLU A 1 106 ? -5.024 -13.617 -6.888 1.00 83.75 106 GLU A N 1
ATOM 868 C CA . GLU A 1 106 ? -4.031 -13.111 -7.823 1.00 83.75 106 GLU A CA 1
ATOM 869 C C . GLU A 1 106 ? -4.663 -12.110 -8.800 1.00 83.75 106 GLU A C 1
ATOM 871 O O . GLU A 1 106 ? -5.731 -12.358 -9.366 1.00 83.75 106 GLU A O 1
ATOM 876 N N . ILE A 1 107 ? -3.992 -10.973 -9.004 1.00 84.31 107 ILE A N 1
ATOM 877 C CA . ILE A 1 107 ? -4.349 -10.029 -10.066 1.00 84.31 107 ILE A CA 1
ATOM 878 C C . ILE A 1 107 ? -3.770 -10.576 -11.364 1.00 84.31 107 ILE A C 1
ATOM 880 O O . ILE A 1 107 ? -2.567 -10.809 -11.446 1.00 84.31 107 ILE A O 1
ATOM 884 N N . ARG A 1 108 ? -4.617 -10.767 -12.377 1.00 79.00 108 ARG A N 1
ATOM 885 C CA . ARG A 1 108 ? -4.164 -11.246 -13.688 1.00 79.00 108 ARG A CA 1
ATOM 886 C C . ARG A 1 108 ? -3.742 -10.071 -14.548 1.00 79.00 108 ARG A C 1
ATOM 888 O O . ARG A 1 108 ? -4.538 -9.155 -14.727 1.00 79.00 108 ARG A O 1
ATOM 895 N N . ASP A 1 109 ? -2.539 -10.124 -15.094 1.00 75.88 109 ASP A N 1
ATOM 896 C CA . ASP A 1 109 ? -2.083 -9.193 -16.122 1.00 75.88 109 ASP A CA 1
ATOM 897 C C . ASP A 1 109 ? -2.515 -9.705 -17.504 1.00 75.88 109 ASP A C 1
ATOM 899 O O . ASP A 1 109 ? -2.280 -10.867 -17.839 1.00 75.88 109 ASP A O 1
ATOM 903 N N . TYR A 1 110 ? -3.191 -8.866 -18.287 1.00 70.06 110 TYR A N 1
ATOM 904 C CA . TYR A 1 110 ? -3.546 -9.193 -19.671 1.00 70.06 110 TYR A CA 1
ATOM 905 C C . TYR A 1 110 ? -2.490 -8.735 -20.671 1.00 70.06 110 TYR A C 1
ATOM 907 O O . TYR A 1 110 ? -2.485 -9.210 -21.806 1.00 70.06 110 TYR A O 1
ATOM 915 N N . ASP A 1 111 ? -1.603 -7.838 -20.248 1.00 64.62 111 ASP A N 1
ATOM 916 C CA . ASP A 1 111 ? -0.544 -7.284 -21.072 1.00 64.62 111 ASP A CA 1
ATOM 917 C C . ASP A 1 111 ? 0.751 -8.099 -20.958 1.00 64.62 111 ASP A C 1
ATOM 919 O O . ASP A 1 111 ? 1.756 -7.672 -21.517 1.00 64.62 111 ASP A O 1
ATOM 923 N N . GLU A 1 112 ? 0.773 -9.257 -20.282 1.00 63.91 112 GLU A N 1
ATOM 924 C CA . GLU A 1 112 ? 1.982 -10.080 -20.143 1.00 63.91 112 GLU A CA 1
ATOM 925 C C . GLU A 1 112 ? 2.468 -10.564 -21.521 1.00 63.91 112 GLU A C 1
ATOM 927 O O . GLU A 1 112 ? 1.806 -11.322 -22.235 1.00 63.91 112 GLU A O 1
ATOM 932 N N . SER A 1 113 ? 3.648 -10.094 -21.919 1.00 67.44 113 SER A N 1
ATOM 933 C CA . SER A 1 113 ? 4.289 -10.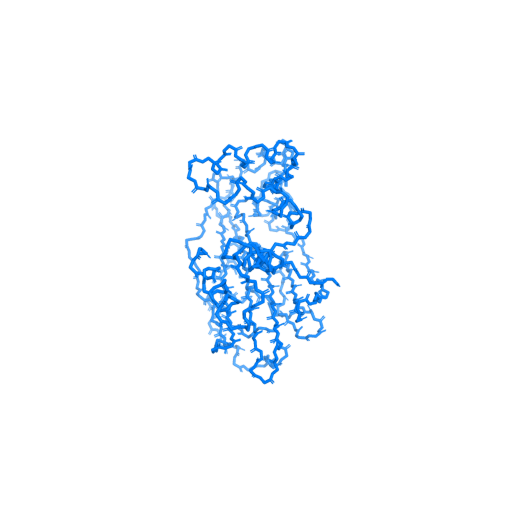432 -23.186 1.00 67.44 113 SER A CA 1
ATOM 934 C C . SER A 1 113 ? 5.803 -10.445 -23.008 1.00 67.44 113 SER A C 1
ATOM 936 O O . SER A 1 113 ? 6.320 -9.936 -22.018 1.00 67.44 113 SER A O 1
ATOM 938 N N . ASP A 1 114 ? 6.550 -10.940 -23.998 1.00 65.81 114 ASP A N 1
ATOM 939 C CA . ASP A 1 114 ? 8.022 -10.914 -23.960 1.00 65.81 114 ASP A CA 1
ATOM 940 C C . ASP A 1 114 ? 8.615 -9.499 -23.757 1.00 65.81 114 ASP A C 1
ATOM 942 O O . ASP A 1 114 ? 9.790 -9.365 -23.412 1.00 65.81 114 ASP A O 1
ATOM 946 N N . ASN A 1 115 ? 7.822 -8.440 -23.970 1.00 71.31 115 ASN A N 1
ATOM 947 C CA . ASN A 1 115 ? 8.262 -7.046 -23.894 1.00 71.31 115 ASN A CA 1
ATOM 948 C C . ASN A 1 115 ? 7.604 -6.246 -22.764 1.00 71.31 115 ASN A C 1
ATOM 950 O O . ASN A 1 115 ? 7.790 -5.030 -22.687 1.00 71.31 115 ASN A O 1
ATOM 954 N N . SER A 1 116 ? 6.849 -6.908 -21.893 1.00 76.06 116 SER A N 1
ATOM 955 C CA . SER A 1 116 ? 6.169 -6.290 -20.758 1.00 76.06 116 SER A CA 1
ATOM 956 C C . SER A 1 116 ? 6.320 -7.147 -19.516 1.00 76.06 116 SER A C 1
ATOM 958 O O . SER A 1 116 ? 6.165 -8.363 -19.550 1.00 76.06 116 SER A O 1
ATOM 960 N N . TYR A 1 117 ? 6.625 -6.500 -18.400 1.00 78.62 117 TYR A N 1
ATOM 961 C CA . TYR A 1 117 ? 6.744 -7.153 -17.109 1.00 78.62 117 TYR A CA 1
ATOM 962 C C . TYR A 1 117 ? 5.917 -6.396 -16.084 1.00 78.62 117 TYR A C 1
ATOM 964 O O . TYR A 1 117 ? 6.129 -5.198 -15.891 1.00 78.62 117 TYR A O 1
ATOM 972 N N . THR A 1 118 ? 5.023 -7.105 -15.399 1.00 83.94 118 THR A N 1
ATOM 973 C CA . THR A 1 118 ? 4.190 -6.538 -14.338 1.00 83.94 118 THR A CA 1
ATOM 974 C C . THR A 1 118 ? 4.481 -7.223 -13.008 1.00 83.94 118 THR A C 1
ATOM 976 O O . THR A 1 118 ? 4.370 -8.438 -12.878 1.00 83.94 118 THR A O 1
ATOM 979 N N . ASP A 1 119 ? 4.843 -6.431 -12.001 1.00 85.69 119 ASP A N 1
ATOM 980 C CA . ASP A 1 119 ? 4.999 -6.863 -10.612 1.00 85.69 119 ASP A CA 1
ATOM 981 C C . ASP A 1 119 ? 3.818 -6.354 -9.790 1.00 85.69 119 ASP A C 1
ATOM 983 O O . ASP A 1 119 ? 3.590 -5.146 -9.685 1.00 85.69 119 ASP A O 1
ATOM 987 N N . VAL A 1 120 ? 3.080 -7.279 -9.181 1.00 88.50 120 VAL A N 1
ATOM 988 C CA . VAL A 1 120 ? 1.935 -6.968 -8.326 1.00 88.50 120 VAL A CA 1
ATOM 989 C C . VAL A 1 120 ? 2.262 -7.335 -6.887 1.00 88.50 120 VAL A C 1
ATOM 991 O O . VAL A 1 120 ? 2.544 -8.486 -6.558 1.00 88.50 120 VAL A O 1
ATOM 994 N N . LYS A 1 121 ? 2.132 -6.359 -5.989 1.00 90.62 121 LYS A N 1
ATOM 995 C CA . LYS A 1 121 ? 2.257 -6.552 -4.543 1.00 90.62 121 LYS A CA 1
ATOM 996 C C . LYS A 1 121 ? 0.976 -6.118 -3.860 1.00 90.62 121 LYS A C 1
ATOM 998 O O . LYS A 1 121 ? 0.628 -4.940 -3.856 1.00 90.62 121 LYS A O 1
ATOM 1003 N N . ARG A 1 122 ? 0.292 -7.074 -3.234 1.00 92.25 122 ARG A N 1
ATOM 1004 C CA . ARG A 1 122 ? -0.910 -6.821 -2.442 1.00 92.25 122 ARG A CA 1
ATOM 1005 C C . ARG A 1 122 ? -0.727 -7.308 -1.017 1.00 92.25 122 ARG A C 1
ATOM 1007 O O . ARG A 1 122 ? -0.439 -8.478 -0.780 1.00 92.25 122 ARG A O 1
ATOM 1014 N N . THR A 1 123 ? -0.913 -6.406 -0.067 1.00 94.50 123 THR A N 1
ATOM 1015 C CA . THR A 1 123 ? -0.844 -6.696 1.365 1.00 94.50 123 THR A CA 1
ATOM 1016 C C . THR A 1 123 ? -2.040 -6.085 2.070 1.00 94.50 123 THR A C 1
ATOM 1018 O O . THR A 1 123 ? -2.677 -5.161 1.569 1.00 94.50 123 THR A O 1
ATOM 1021 N N . GLY A 1 124 ? -2.384 -6.608 3.241 1.00 96.06 124 GLY A N 1
ATOM 1022 C CA . GLY A 1 124 ? -3.500 -6.061 3.987 1.00 96.06 124 GLY A CA 1
ATOM 1023 C C . GLY A 1 124 ? -3.542 -6.518 5.427 1.00 96.06 124 GLY A C 1
ATOM 1024 O O . GLY A 1 124 ? -2.905 -7.499 5.820 1.00 96.06 124 GLY A O 1
ATOM 1025 N N . ILE A 1 125 ? -4.311 -5.775 6.206 1.00 97.19 125 ILE A N 1
ATOM 1026 C CA . ILE A 1 125 ? -4.556 -6.019 7.618 1.00 97.19 125 ILE A CA 1
ATOM 1027 C C . ILE A 1 125 ? -6.045 -5.938 7.914 1.00 97.19 125 ILE A C 1
ATOM 1029 O O . ILE A 1 125 ? -6.772 -5.138 7.327 1.00 97.19 125 ILE A O 1
ATOM 1033 N N . LYS A 1 126 ? -6.479 -6.742 8.877 1.00 97.00 126 LYS A N 1
ATOM 1034 C CA . LYS A 1 126 ? -7.778 -6.637 9.530 1.00 97.00 126 LYS A CA 1
ATOM 1035 C C . LYS A 1 126 ? -7.574 -6.061 10.925 1.00 97.00 126 LYS A C 1
ATOM 1037 O O . LYS A 1 126 ? -6.802 -6.619 11.705 1.00 97.00 126 LYS A O 1
ATOM 1042 N N . ILE A 1 127 ? -8.280 -4.982 11.241 1.00 96.50 127 ILE A N 1
ATOM 1043 C CA . ILE A 1 127 ? -8.282 -4.352 12.564 1.00 96.50 127 ILE A CA 1
ATOM 1044 C C . ILE A 1 127 ? -9.654 -4.604 13.177 1.00 96.50 127 ILE A C 1
ATOM 1046 O O . ILE A 1 127 ? -10.674 -4.225 12.604 1.00 96.50 127 ILE A O 1
ATOM 1050 N N . THR A 1 128 ? -9.688 -5.289 14.315 1.00 96.38 128 THR A N 1
ATOM 1051 C CA . THR A 1 128 ? -10.932 -5.525 15.066 1.00 96.38 128 THR A CA 1
ATOM 1052 C C . THR A 1 128 ? -11.085 -4.435 16.118 1.00 96.38 128 THR A C 1
ATOM 1054 O O . THR A 1 128 ? -10.090 -4.035 16.719 1.00 96.38 128 THR A O 1
ATOM 1057 N N . SER A 1 129 ? -12.298 -3.931 16.339 1.00 93.75 129 SER A N 1
ATOM 1058 C CA . SER A 1 129 ? -12.510 -2.938 17.391 1.00 93.75 129 SER A CA 1
ATOM 1059 C C . SER A 1 129 ? -12.168 -3.542 18.764 1.00 93.75 129 SER A C 1
ATOM 1061 O O . SER A 1 129 ? -12.556 -4.679 19.053 1.00 93.75 129 SER A O 1
ATOM 1063 N N . PRO A 1 130 ? -11.452 -2.801 19.629 1.00 89.50 130 PRO A N 1
ATOM 1064 C CA . PRO A 1 130 ? -11.178 -3.231 20.996 1.00 89.50 130 PRO A CA 1
ATOM 1065 C C . PRO A 1 130 ? -12.420 -3.185 21.896 1.00 89.50 130 PRO A C 1
ATOM 1067 O O . PRO A 1 130 ? -12.420 -3.802 22.960 1.00 89.50 130 PRO A O 1
ATOM 1070 N N . ILE A 1 131 ? -13.458 -2.445 21.491 1.00 88.31 131 ILE A N 1
ATOM 1071 C CA . ILE A 1 131 ? -14.699 -2.255 22.254 1.00 88.31 131 ILE A CA 1
ATOM 1072 C C . ILE A 1 131 ? -15.777 -3.230 21.778 1.00 88.31 131 ILE A C 1
ATOM 1074 O O . ILE A 1 131 ? -16.504 -3.792 22.596 1.00 88.31 131 ILE A O 1
ATOM 1078 N N . ASN A 1 132 ? -15.849 -3.472 20.467 1.00 90.12 132 ASN A N 1
ATOM 1079 C CA . ASN A 1 132 ? -16.849 -4.339 19.861 1.00 90.12 132 ASN A CA 1
ATOM 1080 C C . ASN A 1 132 ? -16.202 -5.374 18.929 1.00 90.12 132 ASN A C 1
ATOM 1082 O O . ASN A 1 132 ? -15.846 -5.070 17.794 1.00 90.12 132 ASN A O 1
ATOM 1086 N N . SER A 1 133 ? -16.101 -6.626 19.379 1.00 89.44 133 SER A N 1
ATOM 1087 C CA . SER A 1 133 ? -15.467 -7.701 18.603 1.00 89.44 133 SER A CA 1
ATOM 1088 C C . SER A 1 133 ? -16.160 -8.020 17.276 1.00 89.44 133 SER A C 1
ATOM 1090 O O . SER A 1 133 ? -15.535 -8.631 16.408 1.00 89.44 133 SER A O 1
ATOM 1092 N N . ASP A 1 134 ? -17.424 -7.623 17.119 1.00 91.19 134 ASP A N 1
ATOM 1093 C CA . ASP A 1 134 ? -18.197 -7.841 15.894 1.00 91.19 134 ASP A CA 1
ATOM 1094 C C . ASP A 1 134 ? -17.884 -6.780 14.829 1.00 91.19 134 ASP A C 1
ATOM 1096 O O . ASP A 1 134 ? -18.135 -6.987 13.641 1.00 91.19 134 ASP A O 1
ATOM 1100 N N . VAL A 1 135 ? -17.287 -5.652 15.230 1.00 93.94 135 VAL A N 1
ATOM 1101 C CA . VAL A 1 135 ? -16.879 -4.590 14.314 1.00 93.94 135 VAL A CA 1
ATOM 1102 C C . VAL A 1 135 ? -15.417 -4.762 13.944 1.00 93.94 135 VAL A C 1
ATOM 1104 O O . VAL A 1 135 ? -14.519 -4.843 14.782 1.00 93.94 135 VAL A O 1
ATOM 1107 N N . SER A 1 136 ? -15.157 -4.794 12.644 1.00 95.56 136 SER A N 1
ATOM 1108 C CA . SER A 1 136 ? -13.801 -4.817 12.122 1.00 95.56 136 SER A CA 1
ATOM 1109 C C . SER A 1 136 ? -13.725 -4.105 10.788 1.00 95.56 136 SER A C 1
ATOM 1111 O O . SER A 1 136 ? -14.692 -4.069 10.024 1.00 95.56 136 SER A O 1
ATOM 1113 N N . ILE A 1 137 ? -12.542 -3.592 10.493 1.00 95.81 137 ILE A N 1
ATOM 1114 C CA . ILE A 1 137 ? -12.222 -2.984 9.211 1.00 95.81 137 ILE A CA 1
ATOM 1115 C C . ILE A 1 137 ? -11.083 -3.758 8.563 1.00 95.81 137 ILE A C 1
ATOM 1117 O O . ILE A 1 137 ? -10.268 -4.390 9.242 1.00 95.81 137 ILE A O 1
ATOM 1121 N N . THR A 1 138 ? -11.009 -3.666 7.246 1.00 96.19 138 THR A N 1
ATOM 1122 C CA . THR A 1 138 ? -9.922 -4.215 6.454 1.00 96.19 138 THR A CA 1
ATOM 1123 C C . THR A 1 138 ? -9.264 -3.094 5.665 1.00 96.19 138 THR A C 1
ATOM 1125 O O . THR A 1 138 ? -9.937 -2.313 4.993 1.00 96.19 138 THR A O 1
ATOM 1128 N N . ALA A 1 139 ? -7.940 -3.015 5.771 1.00 96.25 139 ALA A N 1
ATOM 1129 C CA . ALA A 1 139 ? -7.109 -2.110 4.998 1.00 96.25 139 ALA A CA 1
ATOM 1130 C C . ALA A 1 139 ? -6.221 -2.920 4.055 1.00 96.25 139 ALA A C 1
ATOM 1132 O O . ALA A 1 139 ? -5.546 -3.855 4.488 1.00 96.25 139 ALA A O 1
ATOM 1133 N N . ILE A 1 140 ? -6.227 -2.567 2.775 1.00 95.88 140 ILE A N 1
ATOM 1134 C CA . ILE A 1 140 ? -5.493 -3.262 1.717 1.00 95.88 140 ILE A CA 1
ATOM 1135 C C . ILE A 1 140 ? -4.655 -2.235 0.968 1.00 95.88 140 ILE A C 1
ATOM 1137 O O . ILE A 1 140 ? -5.160 -1.184 0.575 1.00 95.88 140 ILE A O 1
ATOM 1141 N N . ILE A 1 141 ? -3.383 -2.561 0.758 1.00 95.12 141 ILE A N 1
ATOM 1142 C CA . ILE A 1 141 ? -2.480 -1.832 -0.123 1.00 95.12 141 ILE A CA 1
ATOM 1143 C C . ILE A 1 141 ? -2.225 -2.708 -1.343 1.00 95.12 141 ILE A C 1
ATOM 1145 O O . ILE A 1 141 ? -1.787 -3.850 -1.207 1.00 95.12 141 ILE A O 1
ATOM 1149 N N . THR A 1 142 ? -2.488 -2.173 -2.530 1.00 93.62 142 THR A N 1
ATOM 1150 C CA . THR A 1 142 ? -2.099 -2.795 -3.801 1.00 93.62 142 THR A CA 1
ATOM 1151 C C . THR A 1 142 ? -1.120 -1.876 -4.507 1.00 93.62 142 THR A C 1
ATOM 1153 O O . THR A 1 142 ? -1.421 -0.702 -4.692 1.00 93.62 142 THR A O 1
ATOM 1156 N N . ILE A 1 143 ? 0.033 -2.406 -4.896 1.00 91.44 143 ILE A N 1
ATOM 1157 C CA . ILE A 1 143 ? 1.031 -1.742 -5.730 1.00 91.44 143 ILE A CA 1
ATOM 1158 C C . ILE A 1 143 ? 1.184 -2.577 -6.996 1.00 91.44 143 ILE A C 1
ATOM 1160 O O . ILE A 1 143 ? 1.391 -3.787 -6.905 1.00 91.44 143 ILE A O 1
ATOM 1164 N N . ILE A 1 144 ? 1.084 -1.934 -8.151 1.00 89.00 144 ILE A N 1
ATOM 1165 C CA . ILE A 1 144 ? 1.343 -2.533 -9.455 1.00 89.00 144 ILE A CA 1
ATOM 1166 C C . ILE A 1 144 ? 2.448 -1.723 -10.119 1.00 89.00 144 ILE A C 1
ATOM 1168 O O . ILE A 1 144 ? 2.343 -0.505 -10.250 1.00 89.00 144 ILE A O 1
ATOM 1172 N N . ASN A 1 145 ? 3.501 -2.414 -10.537 1.00 86.81 145 ASN A N 1
ATOM 1173 C CA . ASN A 1 145 ? 4.579 -1.848 -11.331 1.00 86.81 145 ASN A CA 1
ATOM 1174 C C . ASN A 1 145 ? 4.551 -2.528 -12.690 1.00 86.81 145 ASN A C 1
ATOM 1176 O O . ASN A 1 145 ? 4.492 -3.751 -12.743 1.00 86.81 145 ASN A O 1
ATOM 1180 N N . ASN A 1 146 ? 4.624 -1.764 -13.766 1.00 84.31 146 ASN A N 1
ATOM 1181 C CA . ASN A 1 146 ? 4.661 -2.284 -15.121 1.00 84.31 146 ASN A CA 1
ATOM 1182 C C . ASN A 1 146 ? 5.820 -1.636 -15.875 1.00 84.31 146 ASN A C 1
ATOM 1184 O O . ASN A 1 146 ? 5.933 -0.414 -15.923 1.00 84.31 146 ASN A O 1
ATOM 1188 N N . GLU A 1 147 ? 6.676 -2.466 -16.453 1.00 80.56 147 GLU A N 1
ATOM 1189 C CA . GLU A 1 147 ? 7.692 -2.065 -17.417 1.00 80.56 147 GLU A CA 1
ATOM 1190 C C . GLU A 1 147 ? 7.236 -2.542 -18.795 1.00 80.56 147 GLU A C 1
ATOM 1192 O O . GLU A 1 147 ? 6.968 -3.725 -18.981 1.00 80.56 147 GLU A O 1
ATOM 1197 N N . TYR A 1 148 ? 7.184 -1.635 -19.765 1.00 79.00 148 TYR A N 1
ATOM 1198 C CA . TYR A 1 148 ? 6.901 -1.929 -21.163 1.00 79.00 148 TYR A CA 1
ATOM 1199 C C . TYR A 1 148 ? 8.064 -1.461 -22.036 1.00 79.00 148 TYR A C 1
ATOM 1201 O O . TYR A 1 148 ? 8.567 -0.344 -21.885 1.00 79.00 148 TYR A O 1
ATOM 1209 N N . ARG A 1 149 ? 8.478 -2.306 -22.980 1.00 76.44 149 ARG A N 1
ATOM 1210 C CA . ARG A 1 149 ? 9.440 -1.964 -24.028 1.00 76.44 149 ARG A CA 1
ATOM 1211 C C . ARG A 1 149 ? 8.792 -2.128 -25.385 1.00 76.44 149 ARG A C 1
ATOM 1213 O O . ARG A 1 149 ? 8.246 -3.179 -25.703 1.00 76.44 149 ARG A O 1
ATOM 1220 N N . ASP A 1 150 ? 8.892 -1.103 -26.211 1.00 68.44 150 ASP A N 1
ATOM 1221 C CA . ASP A 1 150 ? 8.487 -1.235 -27.601 1.00 68.44 150 ASP A CA 1
ATOM 1222 C C . ASP A 1 150 ? 9.540 -2.067 -28.365 1.00 68.44 150 ASP A C 1
ATOM 1224 O O . ASP A 1 150 ? 10.745 -1.988 -28.119 1.00 68.44 150 ASP A O 1
ATOM 1228 N N . VAL A 1 151 ? 9.086 -2.924 -29.278 1.00 66.50 151 VAL A N 1
ATOM 1229 C CA . VAL A 1 151 ? 9.961 -3.773 -30.110 1.00 66.50 151 VAL A CA 1
ATOM 1230 C C . VAL A 1 151 ? 10.452 -3.016 -31.344 1.00 66.50 151 VAL A C 1
ATOM 1232 O O . VAL A 1 151 ? 11.500 -3.336 -31.909 1.00 66.50 151 VAL A O 1
ATOM 1235 N N . TYR A 1 152 ? 9.686 -2.020 -31.791 1.00 65.62 152 TYR A N 1
ATOM 1236 C CA . TYR A 1 152 ? 9.913 -1.285 -33.033 1.00 65.62 152 TYR A CA 1
ATOM 1237 C C . TYR A 1 152 ? 10.681 0.017 -32.822 1.00 65.62 152 TYR A C 1
ATOM 1239 O O . TYR A 1 152 ? 11.361 0.486 -33.739 1.00 65.62 152 TYR A O 1
ATOM 1247 N N . ASN A 1 153 ? 10.605 0.595 -31.629 1.00 61.72 153 ASN A N 1
ATOM 1248 C CA . ASN A 1 153 ? 11.432 1.717 -31.211 1.00 61.72 153 ASN A CA 1
ATOM 1249 C C . ASN A 1 153 ? 12.105 1.357 -29.874 1.00 61.72 153 ASN A C 1
ATOM 1251 O O . ASN A 1 153 ? 11.669 0.456 -29.177 1.00 61.72 153 ASN A O 1
ATOM 1255 N N . THR A 1 154 ? 13.215 1.998 -29.517 1.00 65.56 154 THR A N 1
ATOM 1256 C CA . THR A 1 154 ? 13.912 1.698 -28.253 1.00 65.56 154 THR A CA 1
ATOM 1257 C C . THR A 1 154 ? 13.209 2.309 -27.037 1.00 65.56 154 THR A C 1
ATOM 1259 O O . THR A 1 154 ? 13.893 2.572 -26.044 1.00 65.56 154 THR A O 1
ATOM 1262 N N . SER A 1 155 ? 11.910 2.622 -27.131 1.00 72.19 155 SER A N 1
ATOM 1263 C CA . SER A 1 155 ? 11.218 3.302 -26.052 1.00 72.19 155 SER A CA 1
ATOM 1264 C C . SER A 1 155 ? 10.970 2.366 -24.884 1.00 72.19 155 SER A C 1
ATOM 1266 O O . SER A 1 155 ? 10.761 1.154 -25.032 1.00 72.19 155 SER A O 1
ATOM 1268 N N . LYS A 1 156 ? 11.040 2.953 -23.696 1.00 80.56 156 LYS A N 1
ATOM 1269 C CA . LYS A 1 156 ? 10.757 2.277 -22.440 1.00 80.56 156 LYS A CA 1
ATOM 1270 C C . LYS A 1 156 ? 9.723 3.083 -21.682 1.00 80.56 156 LYS A C 1
ATOM 1272 O O . LYS A 1 156 ? 9.933 4.268 -21.428 1.00 80.56 156 LYS A O 1
ATOM 1277 N N . THR A 1 157 ? 8.652 2.430 -21.263 1.00 79.50 157 THR A N 1
ATOM 1278 C CA . THR A 1 157 ? 7.694 3.017 -20.337 1.00 79.50 157 THR A CA 1
ATOM 1279 C C . THR A 1 157 ? 7.718 2.250 -19.031 1.00 79.50 157 THR A C 1
ATOM 1281 O O . THR A 1 157 ? 7.506 1.044 -19.020 1.00 79.50 157 THR A O 1
ATOM 1284 N N . ASP A 1 158 ? 7.937 2.961 -17.934 1.00 83.56 158 ASP A N 1
ATOM 1285 C CA . ASP A 1 158 ? 7.790 2.418 -16.590 1.00 83.56 158 ASP A CA 1
ATOM 1286 C C . ASP A 1 158 ? 6.579 3.086 -15.928 1.00 83.56 158 ASP A C 1
ATOM 1288 O O . ASP A 1 158 ? 6.434 4.311 -15.970 1.00 83.56 158 ASP A O 1
ATOM 1292 N N . ARG A 1 159 ? 5.682 2.292 -15.348 1.00 83.00 159 ARG A N 1
ATOM 1293 C CA . ARG A 1 159 ? 4.453 2.747 -14.689 1.00 83.00 159 ARG A CA 1
ATOM 1294 C C . ARG A 1 159 ? 4.347 2.141 -13.299 1.00 83.00 159 ARG A C 1
ATOM 1296 O O . ARG A 1 159 ? 4.627 0.964 -13.105 1.00 83.00 159 ARG A O 1
ATOM 1303 N N . TRP A 1 160 ? 3.888 2.943 -12.349 1.00 86.81 160 TRP A N 1
ATOM 1304 C CA . TRP A 1 160 ? 3.656 2.562 -10.963 1.00 86.81 160 TRP A CA 1
ATOM 1305 C C . TRP A 1 160 ? 2.293 3.080 -10.530 1.00 86.81 160 TRP A C 1
ATOM 1307 O O . TRP A 1 160 ? 2.044 4.288 -10.544 1.00 86.81 160 TRP A O 1
ATOM 1317 N N . THR A 1 161 ? 1.425 2.184 -10.083 1.00 89.38 161 THR A N 1
ATOM 1318 C CA . THR A 1 161 ? 0.147 2.537 -9.472 1.00 89.38 161 THR A CA 1
ATOM 1319 C C . THR A 1 161 ? 0.062 1.944 -8.077 1.00 89.38 161 THR A C 1
ATOM 1321 O O . THR A 1 161 ? 0.420 0.793 -7.839 1.00 89.38 161 THR A O 1
ATOM 1324 N N . ALA A 1 162 ? -0.409 2.732 -7.117 1.00 92.00 162 ALA A N 1
ATOM 1325 C CA . ALA A 1 162 ? -0.643 2.272 -5.756 1.00 92.00 162 ALA A CA 1
ATOM 1326 C C . ALA A 1 162 ? -2.039 2.687 -5.298 1.00 92.00 162 ALA A C 1
ATOM 1328 O O . ALA A 1 162 ? -2.448 3.825 -5.510 1.00 92.00 162 ALA A O 1
ATOM 1329 N N . SER A 1 163 ? -2.764 1.782 -4.646 1.00 93.94 163 SER A N 1
ATOM 1330 C CA . SER A 1 163 ? -4.037 2.082 -3.995 1.00 93.94 163 SER A CA 1
ATOM 1331 C C . SER A 1 163 ? -4.024 1.615 -2.546 1.00 93.94 163 SER A C 1
ATOM 1333 O O . SER A 1 163 ? -3.517 0.540 -2.225 1.00 93.94 163 SER A O 1
ATOM 1335 N N . VAL A 1 164 ? -4.595 2.439 -1.671 1.00 95.62 164 VAL A N 1
ATOM 1336 C CA . VAL A 1 164 ? -4.922 2.097 -0.290 1.00 95.62 164 VAL A CA 1
ATOM 1337 C C . VAL A 1 164 ? -6.429 2.173 -0.144 1.00 95.62 164 VAL A C 1
ATOM 1339 O O . VAL A 1 164 ? -7.048 3.218 -0.368 1.00 95.62 164 VAL A O 1
ATOM 1342 N N . VAL A 1 165 ? -7.010 1.047 0.234 1.00 95.12 165 VAL A N 1
ATOM 1343 C CA . VAL A 1 165 ? -8.448 0.863 0.370 1.00 95.12 165 VAL A CA 1
ATOM 1344 C C . VAL A 1 165 ? -8.728 0.444 1.803 1.00 95.12 165 VAL A C 1
ATOM 1346 O O . VAL A 1 165 ? -8.166 -0.540 2.280 1.00 95.12 165 VAL A O 1
ATOM 1349 N N . ILE A 1 166 ? -9.554 1.223 2.499 1.00 94.94 166 ILE A N 1
ATOM 1350 C CA . ILE A 1 166 ? -9.919 1.001 3.900 1.00 94.94 166 ILE A CA 1
ATOM 1351 C C . ILE A 1 166 ? -11.443 0.946 3.971 1.00 94.94 166 ILE A C 1
ATOM 1353 O O . ILE A 1 166 ? -12.116 1.924 3.652 1.00 94.94 166 ILE A O 1
ATOM 1357 N N . LEU A 1 167 ? -11.991 -0.201 4.371 1.00 94.31 167 LEU A N 1
ATOM 1358 C CA . LEU A 1 167 ? -13.436 -0.444 4.400 1.00 94.31 167 LEU A CA 1
ATOM 1359 C C . LEU A 1 167 ? -13.850 -1.320 5.593 1.00 94.31 167 LEU A C 1
ATOM 1361 O O . LEU A 1 167 ? -13.007 -2.031 6.146 1.00 94.31 167 LEU A O 1
ATOM 1365 N N . PRO A 1 168 ? -15.136 -1.318 5.985 1.00 94.25 168 PRO A N 1
ATOM 1366 C CA . PRO A 1 168 ? -15.682 -2.336 6.882 1.00 94.25 168 PRO A CA 1
ATOM 1367 C C . PRO A 1 168 ? -15.400 -3.743 6.344 1.00 94.25 168 PRO A C 1
ATOM 1369 O O . PRO A 1 168 ? -15.544 -3.983 5.151 1.00 94.25 168 PRO A O 1
ATOM 1372 N N . THR A 1 169 ? -15.020 -4.700 7.194 1.00 90.75 169 THR A N 1
ATOM 1373 C CA . THR A 1 169 ? -14.644 -6.047 6.715 1.00 90.75 169 THR A CA 1
ATOM 1374 C C . THR A 1 169 ? -15.790 -6.755 5.987 1.00 90.75 169 THR A C 1
ATOM 1376 O O . THR A 1 169 ? -15.544 -7.448 5.006 1.00 90.75 169 THR A O 1
ATOM 1379 N N . ASN A 1 170 ? -17.037 -6.534 6.405 1.00 87.38 170 ASN A N 1
ATOM 1380 C CA . ASN A 1 170 ? -18.206 -7.137 5.758 1.00 87.38 170 ASN A CA 1
ATOM 1381 C C . ASN A 1 170 ? -18.371 -6.651 4.305 1.00 87.38 170 ASN A C 1
ATOM 1383 O O . ASN A 1 170 ? -18.786 -7.415 3.441 1.00 87.38 170 ASN A O 1
ATOM 1387 N N . ASP A 1 171 ? -17.965 -5.413 4.004 1.00 85.75 171 ASP A N 1
ATOM 1388 C CA . ASP A 1 171 ? -18.018 -4.857 2.647 1.00 85.75 171 ASP A CA 1
ATOM 1389 C C . ASP A 1 171 ? -16.962 -5.480 1.715 1.00 85.75 171 ASP A C 1
ATOM 1391 O O . ASP A 1 171 ? -17.032 -5.281 0.499 1.00 85.75 171 ASP A O 1
ATOM 1395 N N . LEU A 1 172 ? -15.965 -6.189 2.269 1.00 82.56 172 LEU A N 1
ATOM 1396 C CA . LEU A 1 172 ? -14.976 -6.956 1.508 1.00 82.56 172 LEU A CA 1
ATOM 1397 C C . LEU A 1 172 ? -15.514 -8.338 1.141 1.00 82.56 172 LEU A C 1
ATOM 1399 O O . LEU A 1 172 ? -15.225 -8.824 0.055 1.00 82.56 172 LEU A O 1
ATOM 1403 N N . GLU A 1 173 ? -16.280 -8.963 2.035 1.00 72.62 173 GLU A N 1
ATOM 1404 C CA . GLU A 1 173 ? -16.922 -10.256 1.770 1.00 72.62 173 GLU A CA 1
ATOM 1405 C C . GLU A 1 173 ? -17.923 -10.121 0.616 1.00 72.62 173 GLU A C 1
ATOM 1407 O O . GLU A 1 173 ? -17.869 -10.903 -0.324 1.00 72.62 173 GLU A O 1
ATOM 1412 N N . ILE A 1 174 ? -18.703 -9.034 0.594 1.00 70.69 174 ILE A N 1
ATOM 1413 C CA . ILE A 1 174 ? -19.616 -8.719 -0.519 1.00 70.69 174 ILE A CA 1
ATOM 1414 C C . ILE A 1 174 ? -18.862 -8.577 -1.854 1.00 70.69 174 ILE A C 1
ATOM 1416 O O . ILE A 1 174 ? -19.340 -9.044 -2.879 1.00 70.69 174 ILE A O 1
ATOM 1420 N N . LEU A 1 175 ? -17.661 -7.981 -1.856 1.00 70.38 175 LEU A N 1
ATOM 1421 C CA . LEU A 1 175 ? -16.854 -7.850 -3.080 1.00 70.38 175 LEU A CA 1
ATOM 1422 C C . LEU A 1 175 ? -16.355 -9.190 -3.626 1.00 70.38 175 LEU A C 1
ATOM 1424 O O . LEU A 1 175 ? -16.052 -9.270 -4.811 1.00 70.38 175 LEU A O 1
ATOM 1428 N N . ARG A 1 176 ? -16.214 -10.207 -2.771 1.00 62.81 176 ARG A N 1
ATOM 1429 C CA . ARG A 1 176 ? -15.797 -11.550 -3.191 1.00 62.81 176 ARG A CA 1
ATOM 1430 C C . ARG A 1 176 ? -16.947 -12.356 -3.781 1.00 62.81 176 ARG A C 1
ATOM 1432 O O . ARG A 1 176 ? -16.681 -13.226 -4.595 1.00 62.81 176 ARG A O 1
ATOM 1439 N N . ASP A 1 177 ? -18.175 -12.066 -3.360 1.00 57.47 177 ASP A N 1
ATOM 1440 C CA . ASP A 1 177 ? -19.377 -12.786 -3.787 1.00 57.47 177 ASP A CA 1
ATOM 1441 C C . ASP A 1 177 ? -20.019 -12.179 -5.055 1.00 57.47 177 ASP A C 1
ATOM 1443 O O . ASP A 1 177 ? -20.842 -12.835 -5.696 1.00 57.47 177 ASP A O 1
ATOM 1447 N N . ASP A 1 178 ? -19.632 -10.956 -5.447 1.00 60.00 178 ASP A N 1
ATOM 1448 C CA . ASP A 1 178 ? -20.007 -10.314 -6.721 1.00 60.00 178 ASP A CA 1
ATOM 1449 C C . ASP A 1 178 ? -19.233 -10.940 -7.909 1.00 60.00 178 ASP A C 1
ATOM 1451 O O . ASP A 1 178 ? -18.440 -10.290 -8.601 1.00 60.00 178 ASP A O 1
ATOM 1455 N N . ASP A 1 179 ? -19.513 -12.224 -8.159 1.00 52.56 179 ASP A N 1
ATOM 1456 C CA . ASP A 1 179 ? -19.071 -13.050 -9.298 1.00 52.56 179 ASP A CA 1
ATOM 1457 C C . ASP A 1 179 ? -19.717 -12.635 -10.638 1.00 52.56 179 ASP A C 1
ATOM 1459 O O . ASP A 1 179 ? -19.658 -13.365 -11.631 1.00 52.56 179 ASP A O 1
ATOM 1463 N N . GLU A 1 180 ? -20.359 -11.467 -10.711 1.00 53.09 180 GLU A N 1
ATOM 1464 C CA . GLU A 1 180 ? -20.817 -10.953 -11.994 1.00 53.09 180 GLU A CA 1
ATOM 1465 C C . GLU A 1 180 ? -19.584 -10.573 -12.835 1.00 53.09 180 GLU A C 1
ATOM 1467 O O . GLU A 1 180 ? -18.884 -9.581 -12.580 1.00 53.09 180 GLU A O 1
ATOM 1472 N N . ASP A 1 181 ? -19.318 -11.419 -13.839 1.00 49.91 181 ASP A N 1
ATOM 1473 C CA . ASP A 1 181 ? -18.386 -11.270 -14.965 1.00 49.91 181 ASP A CA 1
ATOM 1474 C C . ASP A 1 181 ? -18.721 -10.041 -15.853 1.00 49.91 181 ASP A C 1
ATOM 1476 O O . ASP A 1 181 ? -18.622 -10.071 -17.078 1.00 49.91 181 ASP A O 1
ATOM 1480 N N . GLU A 1 182 ? -19.091 -8.910 -15.253 1.00 49.25 182 GLU A N 1
ATOM 1481 C CA . GLU A 1 182 ? -19.341 -7.640 -15.945 1.00 49.25 182 GLU A CA 1
ATOM 1482 C C . GLU A 1 182 ? -18.058 -6.968 -16.467 1.00 49.25 182 GLU A C 1
ATOM 1484 O O . GLU A 1 182 ? -18.119 -5.918 -17.101 1.00 49.25 182 GLU A O 1
ATOM 1489 N N . ASP A 1 183 ? -16.876 -7.558 -16.261 1.00 47.66 183 ASP A N 1
ATOM 1490 C CA . ASP A 1 183 ? -15.645 -7.067 -16.895 1.00 47.66 183 ASP A CA 1
ATOM 1491 C C . ASP A 1 183 ? -15.527 -7.483 -18.380 1.00 47.66 183 ASP A C 1
ATOM 1493 O O . ASP A 1 183 ? -14.572 -7.079 -19.040 1.00 47.66 183 ASP A O 1
ATOM 1497 N N . SER A 1 184 ? -16.481 -8.256 -18.926 1.00 47.31 184 SER A N 1
ATOM 1498 C CA . SER A 1 184 ? -16.542 -8.562 -20.369 1.00 47.31 184 SER A CA 1
ATOM 1499 C C . SER A 1 184 ? -17.096 -7.403 -21.207 1.00 47.31 184 SER A C 1
ATOM 1501 O O . SER A 1 184 ? -16.613 -7.166 -22.312 1.00 47.31 184 SER A O 1
ATOM 1503 N N . ASP A 1 185 ? -18.074 -6.644 -20.706 1.00 47.00 185 ASP A N 1
ATOM 1504 C CA . ASP A 1 185 ? -18.912 -5.805 -21.570 1.00 47.00 185 ASP A CA 1
ATOM 1505 C C . ASP A 1 185 ? -19.033 -4.369 -21.018 1.00 47.00 185 ASP A C 1
ATOM 1507 O O . ASP A 1 185 ? -20.048 -4.024 -20.423 1.00 47.00 185 ASP A O 1
ATOM 1511 N N . SER A 1 186 ? -18.006 -3.514 -21.188 1.00 50.41 186 SER A N 1
ATOM 1512 C CA . SER A 1 186 ? -18.168 -2.054 -21.467 1.00 50.41 186 SER A CA 1
ATOM 1513 C C . SER A 1 186 ? -16.924 -1.177 -21.264 1.00 50.41 186 SER A C 1
ATOM 1515 O O . SER A 1 186 ? -16.916 -0.050 -21.765 1.00 50.41 186 SER A O 1
ATOM 1517 N N . PHE A 1 187 ? -15.894 -1.617 -20.532 1.00 54.25 187 PHE A N 1
ATOM 1518 C CA . PHE A 1 187 ? -14.729 -0.764 -20.280 1.00 54.25 187 PHE A CA 1
ATOM 1519 C C . PHE A 1 187 ? -13.665 -0.981 -21.355 1.00 54.25 187 PHE A C 1
ATOM 1521 O O . PHE A 1 187 ? -13.056 -2.045 -21.427 1.00 54.25 187 PHE A O 1
ATOM 1528 N N . ASP A 1 188 ? -13.471 0.029 -22.198 1.00 59.81 188 ASP A N 1
ATOM 1529 C CA . ASP A 1 188 ? -12.478 0.004 -23.265 1.00 59.81 188 ASP A CA 1
ATOM 1530 C C . ASP A 1 188 ? -11.060 0.023 -22.670 1.00 59.81 188 ASP A C 1
ATOM 1532 O O . ASP A 1 188 ? -10.557 1.057 -22.213 1.00 59.81 188 ASP A O 1
ATOM 1536 N N . MET A 1 189 ? -10.432 -1.155 -22.628 1.00 64.81 189 MET A N 1
ATOM 1537 C CA . MET A 1 189 ? -9.076 -1.333 -22.112 1.00 64.81 189 MET A CA 1
ATOM 1538 C C . MET A 1 189 ? -8.011 -0.762 -23.063 1.00 64.81 189 MET A C 1
ATOM 1540 O O . MET A 1 189 ? -6.861 -0.605 -22.654 1.00 64.81 189 MET A O 1
ATOM 1544 N N . ASP A 1 190 ? -8.369 -0.351 -24.286 1.00 62.69 190 ASP A N 1
ATOM 1545 C CA . ASP A 1 190 ? -7.414 0.229 -25.242 1.00 62.69 190 ASP A CA 1
ATOM 1546 C C . ASP A 1 190 ? -6.849 1.579 -24.752 1.00 62.69 190 ASP A C 1
ATOM 1548 O O . ASP A 1 190 ? -5.832 2.079 -25.247 1.00 62.69 190 ASP A O 1
ATOM 1552 N N . HIS A 1 191 ? -7.493 2.185 -23.750 1.00 67.31 191 HIS A N 1
ATOM 1553 C CA . HIS A 1 191 ? -7.124 3.480 -23.187 1.00 67.31 191 HIS A CA 1
ATOM 1554 C C . HIS A 1 191 ? -6.451 3.411 -21.810 1.00 67.31 191 HIS A C 1
ATOM 1556 O O . HIS A 1 191 ? -6.058 4.460 -21.293 1.00 67.31 191 HIS A O 1
ATOM 1562 N N . VAL A 1 192 ? -6.270 2.230 -21.204 1.00 67.88 192 VAL A N 1
ATOM 1563 C CA . VAL A 1 192 ? -5.601 2.111 -19.892 1.00 67.88 192 VAL A CA 1
ATOM 1564 C C . VAL A 1 192 ? -4.104 1.887 -20.013 1.00 67.88 192 VAL A C 1
ATOM 1566 O O . VAL A 1 192 ? -3.613 1.251 -20.939 1.00 67.88 192 VAL A O 1
ATOM 1569 N N . GLY A 1 193 ? -3.343 2.454 -19.077 1.00 67.81 193 GLY A N 1
ATOM 1570 C CA . GLY A 1 193 ? -1.889 2.318 -19.029 1.00 67.81 193 GLY A CA 1
ATOM 1571 C C . GLY A 1 193 ? -1.447 0.867 -18.880 1.00 67.81 193 GLY A C 1
ATOM 1572 O O . GLY A 1 193 ? -0.481 0.476 -19.528 1.00 67.81 193 GLY A O 1
ATOM 1573 N N . ILE A 1 194 ? -2.178 0.106 -18.064 1.00 73.81 194 ILE A N 1
ATOM 1574 C CA . ILE A 1 194 ? -1.934 -1.300 -17.735 1.00 73.81 194 ILE A CA 1
ATOM 1575 C C . ILE A 1 194 ? -3.293 -2.005 -17.733 1.00 73.81 194 ILE A C 1
ATOM 1577 O O . ILE A 1 194 ? -4.206 -1.561 -17.027 1.00 73.81 194 ILE A O 1
ATOM 1581 N N . SER A 1 195 ? -3.429 -3.079 -18.503 1.00 77.56 195 SER A N 1
ATOM 1582 C CA . SER A 1 195 ? -4.615 -3.930 -18.527 1.00 77.56 195 SER A CA 1
ATOM 1583 C C . SER A 1 195 ? -4.449 -5.103 -17.563 1.00 77.56 195 SER A C 1
ATOM 1585 O O . SER A 1 195 ? -3.597 -5.966 -17.735 1.00 77.56 195 SER A O 1
ATOM 1587 N N . PHE A 1 196 ? -5.289 -5.160 -16.534 1.00 82.19 196 PHE A N 1
ATOM 1588 C CA . PHE A 1 196 ? -5.293 -6.244 -15.552 1.00 82.19 196 PHE A CA 1
ATOM 1589 C C . PHE A 1 196 ? -6.723 -6.609 -15.139 1.00 82.19 196 PHE A C 1
ATOM 1591 O O . PHE A 1 196 ? -7.643 -5.815 -15.321 1.00 82.19 196 PHE A O 1
ATOM 1598 N N . LYS A 1 197 ? -6.937 -7.790 -14.548 1.00 83.62 197 LYS A N 1
ATOM 1599 C CA . LYS A 1 197 ? -8.174 -8.164 -13.841 1.00 83.62 197 LYS A CA 1
ATOM 1600 C C . LYS A 1 197 ? -7.883 -8.254 -12.352 1.00 83.62 197 LYS A C 1
ATOM 1602 O O . LYS A 1 197 ? -7.110 -9.109 -11.923 1.00 83.62 197 LYS A O 1
ATOM 1607 N N . ASP A 1 198 ? -8.525 -7.388 -11.574 1.00 85.12 198 ASP A N 1
ATOM 1608 C CA . ASP A 1 198 ? -8.489 -7.426 -10.114 1.00 85.12 198 ASP A CA 1
ATOM 1609 C C . ASP A 1 198 ? -9.748 -8.123 -9.571 1.00 85.12 198 ASP A C 1
ATOM 1611 O O . ASP A 1 198 ? -10.822 -7.521 -9.634 1.00 85.12 198 ASP A O 1
ATOM 1615 N N . PRO A 1 199 ? -9.639 -9.333 -8.986 1.00 82.88 199 PRO A N 1
ATOM 1616 C CA . PRO A 1 199 ? -10.787 -10.052 -8.428 1.00 82.88 199 PRO A CA 1
ATOM 1617 C C . PRO A 1 199 ? -11.567 -9.254 -7.380 1.00 82.88 199 PRO A C 1
ATOM 1619 O O . PRO A 1 199 ? -12.768 -9.430 -7.238 1.00 82.88 199 PRO A O 1
ATOM 1622 N N . LEU A 1 200 ? -10.896 -8.351 -6.659 1.00 83.88 200 LEU A N 1
ATOM 1623 C CA . LEU A 1 200 ? -11.524 -7.545 -5.616 1.00 83.88 200 LEU A CA 1
ATOM 1624 C C . LEU A 1 200 ? -12.080 -6.213 -6.137 1.00 83.88 200 LEU A C 1
ATOM 1626 O O . LEU A 1 200 ? -12.767 -5.519 -5.390 1.00 83.88 200 LEU A O 1
ATOM 1630 N N . LYS A 1 201 ? -11.786 -5.832 -7.389 1.00 86.00 201 LYS A N 1
ATOM 1631 C CA . LYS A 1 201 ? -12.214 -4.558 -7.997 1.00 86.00 201 LYS A CA 1
ATOM 1632 C C . LYS A 1 201 ? -11.857 -3.334 -7.112 1.00 86.00 201 LYS A C 1
ATOM 1634 O O . LYS A 1 201 ? -12.643 -2.392 -6.973 1.00 86.00 201 LYS A O 1
ATOM 1639 N N . ILE A 1 202 ? -10.673 -3.354 -6.481 1.00 87.38 202 ILE A N 1
ATOM 1640 C CA . ILE A 1 202 ? -10.183 -2.338 -5.517 1.00 87.38 202 ILE A CA 1
ATOM 1641 C C . ILE A 1 202 ? -8.874 -1.650 -5.940 1.00 87.38 202 ILE A C 1
ATOM 1643 O O . ILE A 1 202 ? -8.332 -0.825 -5.197 1.00 87.38 202 ILE A O 1
ATOM 1647 N N . HIS A 1 203 ? -8.324 -1.999 -7.100 1.00 88.69 203 HIS A N 1
ATOM 1648 C CA . HIS A 1 203 ? -7.252 -1.238 -7.726 1.00 88.69 203 HIS A CA 1
ATOM 1649 C C . HIS A 1 203 ? -7.791 -0.491 -8.955 1.00 88.69 203 HIS A C 1
ATOM 1651 O O . HIS A 1 203 ? -8.381 -1.123 -9.834 1.00 88.69 203 HIS A O 1
ATOM 1657 N N . PRO A 1 204 ? -7.639 0.842 -9.021 1.00 86.75 204 PRO A N 1
ATOM 1658 C CA . PRO A 1 204 ? -8.149 1.622 -10.137 1.00 86.75 204 PRO A CA 1
ATOM 1659 C C . PRO A 1 204 ? -7.254 1.464 -11.365 1.00 86.75 204 PRO A C 1
ATOM 1661 O O . PRO A 1 204 ? -6.061 1.187 -11.248 1.00 86.75 204 PRO A O 1
ATOM 1664 N N . TYR A 1 205 ? -7.815 1.722 -12.544 1.00 83.25 205 TYR A N 1
ATOM 1665 C CA . TYR A 1 205 ? -7.028 1.787 -13.775 1.00 83.25 205 TYR A CA 1
ATOM 1666 C C . TYR A 1 205 ? -6.627 3.228 -14.052 1.00 83.25 205 TYR A C 1
ATOM 1668 O O . TYR A 1 205 ? -7.473 4.126 -14.027 1.00 83.25 205 TYR A O 1
ATOM 1676 N N . GLN A 1 206 ? -5.354 3.447 -14.365 1.00 81.31 206 GLN A N 1
ATOM 1677 C CA . GLN A 1 206 ? -4.861 4.744 -14.812 1.00 81.31 206 GLN A CA 1
ATOM 1678 C C . GLN A 1 206 ? -5.015 4.863 -16.335 1.00 81.31 206 GLN A C 1
ATOM 1680 O O . GLN A 1 206 ? -4.543 4.005 -17.079 1.00 81.31 206 GLN A O 1
ATOM 1685 N N . ILE A 1 207 ? -5.678 5.916 -16.809 1.00 77.38 207 ILE A N 1
ATOM 1686 C CA . ILE A 1 207 ? -5.910 6.172 -18.237 1.00 77.38 207 ILE A CA 1
ATOM 1687 C C . ILE A 1 207 ? -4.628 6.728 -18.877 1.00 77.38 207 ILE A C 1
ATOM 1689 O O . ILE A 1 207 ? -4.037 7.684 -18.362 1.00 77.38 207 ILE A O 1
ATOM 1693 N N . ARG A 1 208 ? -4.228 6.178 -20.035 1.00 67.88 208 ARG A N 1
ATOM 1694 C CA . ARG A 1 208 ? -3.072 6.647 -20.825 1.00 67.88 208 ARG A CA 1
ATOM 1695 C C . ARG A 1 208 ? -3.217 8.133 -21.160 1.00 67.88 208 ARG A C 1
ATOM 1697 O O . ARG A 1 208 ? -4.315 8.605 -21.454 1.00 67.88 208 ARG A O 1
ATOM 1704 N N . TYR A 1 209 ? -2.105 8.868 -21.134 1.00 66.69 209 TYR A N 1
ATOM 1705 C CA . TYR A 1 209 ? -1.974 10.290 -21.506 1.00 66.69 209 TYR A CA 1
ATOM 1706 C C . TYR A 1 209 ? -2.688 11.317 -20.616 1.00 66.69 209 TYR A C 1
ATOM 1708 O O . TYR A 1 209 ? -2.211 12.442 -20.499 1.00 66.69 209 TYR A O 1
ATOM 1716 N N . SER A 1 210 ? -3.819 10.971 -19.997 1.00 71.69 210 SER A N 1
ATOM 1717 C CA . SER A 1 210 ? -4.509 11.868 -19.060 1.00 71.69 210 SER A CA 1
ATOM 1718 C C . SER A 1 210 ? -4.010 11.720 -17.628 1.00 71.69 210 SER A C 1
ATOM 1720 O O . SER A 1 210 ? -4.109 12.669 -16.857 1.00 71.69 210 SER A O 1
ATOM 1722 N N . GLY A 1 211 ? -3.515 10.532 -17.262 1.00 73.00 211 GLY A N 1
ATOM 1723 C CA . GLY A 1 211 ? -3.116 10.217 -15.894 1.00 73.00 211 GLY A CA 1
ATOM 1724 C C . GLY A 1 211 ? -4.287 10.037 -14.920 1.00 73.00 211 GLY A C 1
ATOM 1725 O O . GLY A 1 211 ? -4.065 9.615 -13.787 1.00 73.00 211 GLY A O 1
ATOM 1726 N N . ASN A 1 212 ? -5.521 10.301 -15.364 1.00 81.56 212 ASN A N 1
ATOM 1727 C CA . ASN A 1 212 ? -6.730 10.170 -14.562 1.00 81.56 212 ASN A CA 1
ATOM 1728 C C . ASN A 1 212 ? -6.987 8.713 -14.184 1.00 81.56 212 ASN A C 1
ATOM 1730 O O . ASN A 1 212 ? -6.742 7.794 -14.971 1.00 81.56 212 ASN A O 1
ATOM 1734 N N . PHE A 1 213 ? -7.567 8.510 -13.008 1.00 85.00 213 PHE A N 1
ATOM 1735 C CA . PHE A 1 213 ? -8.004 7.194 -12.573 1.00 85.00 213 PHE A CA 1
ATOM 1736 C C . PHE A 1 213 ? -9.442 6.914 -13.004 1.00 85.00 213 PHE A C 1
ATOM 1738 O O . PHE A 1 213 ? -10.312 7.785 -13.012 1.00 85.00 213 PHE A O 1
ATOM 1745 N N . SER A 1 214 ? -9.702 5.655 -13.317 1.00 81.00 214 SER A N 1
ATOM 1746 C CA . SER A 1 214 ? -11.026 5.111 -13.591 1.00 81.00 214 SER A CA 1
ATOM 1747 C C . SER A 1 214 ? -11.351 3.992 -12.603 1.00 81.00 214 SER A C 1
ATOM 1749 O O . SER A 1 214 ? -10.463 3.453 -11.938 1.00 81.00 214 SER A O 1
ATOM 1751 N N . LYS A 1 215 ? -12.645 3.672 -12.470 1.00 78.31 215 LYS A N 1
ATOM 1752 C CA . LYS A 1 215 ? -13.179 2.719 -11.476 1.00 78.31 215 LYS A CA 1
ATOM 1753 C C . LYS A 1 215 ? -12.837 3.067 -10.014 1.00 78.31 215 LYS A C 1
ATOM 1755 O O . LYS A 1 215 ? -12.864 2.212 -9.131 1.00 78.31 215 LYS A O 1
ATOM 1760 N N . LEU A 1 216 ? -12.599 4.347 -9.722 1.00 79.12 216 LEU A N 1
ATOM 1761 C CA . LEU A 1 216 ? -12.536 4.829 -8.346 1.00 79.12 216 LEU A CA 1
ATOM 1762 C C . LEU A 1 216 ? -13.910 4.746 -7.687 1.00 79.12 216 LEU A C 1
ATOM 1764 O O . LEU A 1 216 ? -14.885 5.326 -8.158 1.00 79.12 216 LEU A O 1
ATOM 1768 N N . ASN A 1 217 ? -13.967 4.088 -6.537 1.00 75.69 217 ASN A N 1
ATOM 1769 C CA . ASN A 1 217 ? -15.171 4.002 -5.714 1.00 75.69 217 ASN A CA 1
ATOM 1770 C C . ASN A 1 217 ? -14.960 4.707 -4.359 1.00 75.69 217 ASN A C 1
ATOM 1772 O O . ASN A 1 217 ? -13.903 5.289 -4.088 1.00 75.69 217 ASN A O 1
ATOM 1776 N N . SER A 1 218 ? -15.982 4.710 -3.503 1.00 76.38 218 SER A N 1
ATOM 1777 C CA . SER A 1 218 ? -15.924 5.317 -2.164 1.00 76.38 218 SER A CA 1
ATOM 1778 C C . SER A 1 218 ? -14.961 4.615 -1.198 1.00 76.38 218 SER A C 1
ATOM 1780 O O . SER A 1 218 ? -14.613 5.207 -0.184 1.00 76.38 218 SER A O 1
ATOM 1782 N N . LYS A 1 219 ? -14.505 3.395 -1.511 1.00 83.25 219 LYS A N 1
ATOM 1783 C CA . LYS A 1 219 ? -13.633 2.573 -0.654 1.00 83.25 219 LYS A CA 1
ATOM 1784 C C . LYS A 1 219 ? -12.151 2.973 -0.748 1.00 83.25 219 LYS A C 1
ATOM 1786 O O . LYS A 1 219 ? -11.354 2.592 0.103 1.00 83.25 219 LYS A O 1
ATOM 1791 N N . HIS A 1 220 ? -11.770 3.733 -1.776 1.00 88.94 220 HIS A N 1
ATOM 1792 C CA . HIS A 1 220 ? -10.396 4.196 -1.977 1.00 88.94 220 HIS A CA 1
ATOM 1793 C C . HIS A 1 220 ? -10.080 5.373 -1.053 1.00 88.94 220 HIS A C 1
ATOM 1795 O O . HIS A 1 220 ? -10.668 6.441 -1.198 1.00 88.94 220 HIS A O 1
ATOM 1801 N N . THR A 1 221 ? -9.130 5.189 -0.138 1.00 92.12 221 THR A N 1
ATOM 1802 C CA . THR A 1 221 ? -8.623 6.248 0.749 1.00 92.12 221 THR A CA 1
ATOM 1803 C C . THR A 1 221 ? -7.486 7.018 0.089 1.00 92.12 221 THR A C 1
ATOM 1805 O O . THR A 1 221 ? -7.400 8.234 0.225 1.00 92.12 221 THR A O 1
ATOM 1808 N N . PHE A 1 222 ? -6.621 6.329 -0.652 1.00 93.88 222 PHE A N 1
ATOM 1809 C CA . PHE A 1 222 ? -5.486 6.940 -1.336 1.00 93.88 222 PHE A CA 1
ATOM 1810 C C . PHE A 1 222 ? -5.193 6.200 -2.634 1.00 93.88 222 PHE A C 1
ATOM 1812 O O . PHE A 1 222 ? -5.207 4.970 -2.658 1.00 93.88 222 PHE A O 1
ATOM 1819 N N . VAL A 1 223 ? -4.896 6.943 -3.694 1.00 92.81 223 VAL A N 1
ATOM 1820 C CA . VAL A 1 223 ? -4.461 6.408 -4.981 1.00 92.81 223 VAL A CA 1
ATOM 1821 C C . VAL A 1 223 ? -3.322 7.261 -5.518 1.00 92.81 223 VAL A C 1
ATOM 1823 O O . VAL A 1 223 ? -3.372 8.488 -5.451 1.00 92.81 223 VAL A O 1
ATOM 1826 N N . LEU A 1 224 ? -2.299 6.597 -6.043 1.00 91.00 224 LEU A N 1
ATOM 1827 C CA . LEU A 1 224 ? -1.109 7.183 -6.642 1.00 91.00 224 LEU A CA 1
ATOM 1828 C C . LEU A 1 224 ? -0.864 6.544 -8.005 1.00 91.00 224 LEU A C 1
ATOM 1830 O O . LEU A 1 224 ? -0.969 5.329 -8.150 1.00 91.00 224 LEU A O 1
ATOM 1834 N N . GLY A 1 225 ? -0.492 7.367 -8.974 1.00 88.81 225 GLY A N 1
ATOM 1835 C CA . GLY A 1 225 ? -0.151 6.963 -10.328 1.00 88.81 225 GLY A CA 1
ATOM 1836 C C . GLY A 1 225 ? 1.054 7.764 -10.779 1.00 88.81 225 GLY A C 1
ATOM 1837 O O . GLY A 1 225 ? 1.032 8.998 -10.765 1.00 88.81 225 GLY A O 1
ATOM 1838 N N . ILE A 1 226 ? 2.114 7.055 -11.135 1.00 85.56 226 ILE A N 1
ATOM 1839 C CA . ILE A 1 226 ? 3.377 7.614 -11.594 1.00 85.56 226 ILE A CA 1
ATOM 1840 C C . ILE A 1 226 ? 3.767 6.867 -12.861 1.00 85.56 226 ILE A C 1
ATOM 1842 O O . ILE A 1 226 ? 3.699 5.643 -12.916 1.00 85.56 226 ILE A O 1
ATOM 1846 N N . SER A 1 227 ? 4.218 7.599 -13.863 1.00 82.56 227 SER A N 1
ATOM 1847 C CA . SER A 1 227 ? 4.694 7.037 -15.119 1.00 82.56 227 SER A CA 1
ATOM 1848 C C . SER A 1 227 ? 5.949 7.766 -15.568 1.00 82.56 227 SER A C 1
ATOM 1850 O O . SER A 1 227 ? 6.169 8.937 -15.248 1.00 82.56 227 SER A O 1
ATOM 1852 N N . SER A 1 228 ? 6.791 7.057 -16.304 1.00 81.69 228 SER A N 1
ATOM 1853 C CA . SER A 1 228 ? 7.889 7.649 -17.045 1.00 81.69 228 SER A CA 1
ATOM 1854 C C . SER A 1 228 ? 7.990 7.019 -18.422 1.00 81.69 228 SER A C 1
ATOM 1856 O O . SER A 1 228 ? 7.897 5.799 -18.546 1.00 81.69 228 SER A O 1
ATOM 1858 N N . GLU A 1 229 ? 8.218 7.845 -19.433 1.00 80.44 229 GLU A N 1
ATOM 1859 C CA . GLU A 1 229 ? 8.482 7.427 -20.806 1.00 80.44 229 GLU A CA 1
ATOM 1860 C C . GLU A 1 229 ? 9.896 7.879 -21.174 1.00 80.44 229 GLU A C 1
ATOM 1862 O O . GLU A 1 229 ? 10.263 9.035 -20.974 1.00 80.44 229 GLU A O 1
ATOM 1867 N N . ASP A 1 230 ? 10.737 6.955 -21.631 1.00 79.19 230 ASP A N 1
ATOM 1868 C CA . ASP A 1 230 ? 12.131 7.211 -22.011 1.00 79.19 230 ASP A CA 1
ATOM 1869 C C . ASP A 1 230 ? 12.970 7.904 -20.930 1.00 79.19 230 ASP A C 1
ATOM 1871 O O . ASP A 1 230 ? 13.908 8.656 -21.203 1.00 79.19 230 ASP A O 1
ATOM 1875 N N . ASN A 1 231 ? 12.695 7.551 -19.673 1.00 71.81 231 ASN A N 1
ATOM 1876 C CA . ASN A 1 231 ? 13.273 8.134 -18.461 1.00 71.81 231 ASN A CA 1
ATOM 1877 C C . ASN A 1 231 ? 12.837 9.573 -18.149 1.00 71.81 231 ASN A C 1
ATOM 1879 O O . ASN A 1 231 ? 13.475 10.202 -17.304 1.00 71.81 231 ASN A O 1
ATOM 1883 N N . ILE A 1 232 ? 11.788 10.080 -18.797 1.00 75.44 232 ILE A N 1
ATOM 1884 C CA . ILE A 1 232 ? 11.169 11.378 -18.518 1.00 75.44 232 ILE A CA 1
ATOM 1885 C C . ILE A 1 232 ? 9.915 11.138 -17.682 1.00 75.44 232 ILE A C 1
ATOM 1887 O O . ILE A 1 232 ? 9.053 10.351 -18.063 1.00 75.44 232 ILE A O 1
ATOM 1891 N N . TRP A 1 233 ? 9.807 11.816 -16.540 1.00 77.62 233 TRP A N 1
ATOM 1892 C CA . TRP A 1 233 ? 8.638 11.705 -15.670 1.00 77.62 233 TRP A CA 1
ATOM 1893 C C . TRP A 1 233 ? 7.398 12.356 -16.285 1.00 77.62 233 TRP A C 1
ATOM 1895 O O . TRP A 1 233 ? 7.418 13.522 -16.681 1.00 77.62 233 TRP A O 1
ATOM 1905 N N . GLU A 1 234 ? 6.290 11.625 -16.267 1.00 78.00 234 GLU A N 1
ATOM 1906 C CA . GLU A 1 234 ? 4.961 12.195 -16.448 1.00 78.00 234 GLU A CA 1
ATOM 1907 C C . GLU A 1 234 ? 4.468 12.840 -15.135 1.00 78.00 234 GLU A C 1
ATOM 1909 O O . GLU A 1 234 ? 5.009 12.576 -14.052 1.00 78.00 234 GLU A O 1
ATOM 1914 N N . PRO A 1 235 ? 3.438 13.705 -15.187 1.00 78.25 235 PRO A N 1
ATOM 1915 C CA . PRO A 1 235 ? 2.835 14.270 -13.986 1.00 78.25 235 PRO A CA 1
ATOM 1916 C C . PRO A 1 235 ? 2.373 13.189 -13.000 1.00 78.25 235 PRO A C 1
ATOM 1918 O O . PRO A 1 235 ? 1.672 12.246 -13.368 1.00 78.25 235 PRO A O 1
ATOM 1921 N N . ILE A 1 236 ? 2.727 13.364 -11.725 1.00 83.50 236 ILE A N 1
ATOM 1922 C CA . ILE A 1 236 ? 2.262 12.498 -10.638 1.00 83.50 236 ILE A CA 1
ATOM 1923 C C . ILE A 1 236 ? 0.772 12.753 -10.404 1.00 83.50 236 ILE A C 1
ATOM 1925 O O . ILE A 1 236 ? 0.366 13.890 -10.158 1.00 83.50 236 ILE A O 1
ATOM 1929 N N . ASN A 1 237 ? -0.023 11.685 -10.407 1.00 85.69 237 ASN A N 1
ATOM 1930 C CA . ASN A 1 237 ? -1.455 11.739 -10.136 1.00 85.69 237 ASN A CA 1
ATOM 1931 C C . ASN A 1 237 ? -1.739 11.177 -8.749 1.00 85.69 237 ASN A C 1
ATOM 1933 O O . ASN A 1 237 ? -1.316 10.066 -8.423 1.00 85.69 237 ASN A O 1
ATOM 1937 N N . VAL A 1 238 ? -2.447 11.953 -7.929 1.00 89.75 238 VAL A N 1
ATOM 1938 C CA . VAL A 1 238 ? -2.805 11.571 -6.562 1.00 89.75 238 VAL A CA 1
ATOM 1939 C C . VAL A 1 238 ? -4.266 11.891 -6.312 1.00 89.75 238 VAL A C 1
ATOM 1941 O O . VAL A 1 238 ? -4.705 13.016 -6.539 1.00 89.75 238 VAL A O 1
ATOM 1944 N N . GLU A 1 239 ? -4.990 10.920 -5.769 1.00 89.75 239 GLU A N 1
ATOM 1945 C CA . GLU A 1 239 ? -6.333 11.119 -5.240 1.00 89.75 239 GLU A CA 1
ATOM 1946 C C . GLU A 1 239 ? -6.422 10.627 -3.799 1.00 89.75 239 GLU A C 1
ATOM 1948 O O . GLU A 1 239 ? -5.893 9.572 -3.449 1.00 89.75 239 GLU A O 1
ATOM 1953 N N . VAL A 1 240 ? -7.093 11.405 -2.949 1.00 90.75 240 VAL A N 1
ATOM 1954 C CA . VAL A 1 240 ? -7.212 11.127 -1.514 1.00 90.75 240 VAL A CA 1
ATOM 1955 C C . VAL A 1 240 ? -8.655 11.323 -1.074 1.00 90.75 240 VAL A C 1
ATOM 1957 O O . VAL A 1 240 ? -9.309 12.291 -1.469 1.00 90.75 240 VAL A O 1
ATOM 1960 N N . LYS A 1 241 ? -9.148 10.421 -0.227 1.00 90.38 241 LYS A N 1
ATOM 1961 C CA . LYS A 1 241 ? -10.442 10.528 0.452 1.00 90.38 241 LYS A CA 1
ATOM 1962 C C . LYS A 1 241 ? -10.257 10.289 1.943 1.00 90.38 241 LYS A C 1
ATOM 1964 O O . LYS A 1 241 ? -9.365 9.556 2.358 1.00 90.38 241 LYS A O 1
ATOM 1969 N N . SER A 1 242 ? -11.123 10.897 2.747 1.00 89.81 242 SER A N 1
ATOM 1970 C CA . SER A 1 242 ? -11.101 10.697 4.196 1.00 89.81 242 SER A CA 1
ATOM 1971 C C . SER A 1 242 ? -11.487 9.258 4.560 1.00 89.81 242 SER A C 1
ATOM 1973 O O . SER A 1 242 ? -12.430 8.694 4.002 1.00 89.81 242 SER A O 1
ATOM 1975 N N . ALA A 1 243 ? -10.776 8.694 5.537 1.00 93.12 243 ALA A N 1
ATOM 1976 C CA . ALA A 1 243 ? -11.122 7.434 6.192 1.00 93.12 243 ALA A CA 1
ATOM 1977 C C . ALA A 1 243 ? -11.863 7.639 7.531 1.00 93.12 243 ALA A C 1
ATOM 1979 O O . ALA A 1 243 ? -12.034 6.679 8.278 1.00 93.12 243 ALA A O 1
ATOM 1980 N N . ASP A 1 244 ? -12.314 8.861 7.852 1.00 93.38 244 ASP A N 1
ATOM 1981 C CA . ASP A 1 244 ? -12.907 9.199 9.159 1.00 93.38 244 ASP A CA 1
ATOM 1982 C C . ASP A 1 244 ? -14.151 8.368 9.470 1.00 93.38 244 ASP A C 1
ATOM 1984 O O . ASP A 1 244 ? -14.325 7.907 10.596 1.00 93.38 244 ASP A O 1
ATOM 1988 N N . PHE A 1 245 ? -14.999 8.121 8.465 1.00 92.12 245 PHE A N 1
ATOM 1989 C CA . PHE A 1 245 ? -16.179 7.278 8.643 1.00 92.12 245 PHE A CA 1
ATOM 1990 C C . PHE A 1 245 ? -15.781 5.873 9.107 1.00 92.12 245 PHE A C 1
ATOM 1992 O O . PHE A 1 245 ? -16.304 5.381 10.101 1.00 92.12 245 PHE A O 1
ATOM 1999 N N . VAL A 1 246 ? -14.802 5.256 8.443 1.00 92.56 246 VAL A N 1
ATOM 2000 C CA . VAL A 1 246 ? -14.353 3.894 8.757 1.00 92.56 246 VAL A CA 1
ATOM 2001 C C . VAL A 1 246 ? -13.594 3.851 10.085 1.00 92.56 246 VAL A C 1
ATOM 2003 O O . VAL A 1 246 ? -13.771 2.917 10.861 1.00 92.56 246 VAL A O 1
ATOM 2006 N N . ALA A 1 247 ? -12.810 4.887 10.389 1.00 93.38 247 ALA A N 1
ATOM 2007 C CA . ALA A 1 247 ? -12.140 5.041 11.676 1.00 93.38 247 ALA A CA 1
ATOM 2008 C C . ALA A 1 247 ? -13.148 5.131 12.834 1.00 93.38 247 ALA A C 1
ATOM 2010 O O . ALA A 1 247 ? -12.967 4.469 13.855 1.00 93.38 247 ALA A O 1
ATOM 2011 N N . SER A 1 248 ? -14.250 5.866 12.643 1.00 93.69 248 SER A N 1
ATOM 2012 C CA . SER A 1 248 ? -15.290 6.027 13.665 1.00 93.69 248 SER A CA 1
ATOM 2013 C C . SER A 1 248 ? -15.981 4.711 14.039 1.00 93.69 248 SER A C 1
ATOM 2015 O O . SER A 1 248 ? -16.367 4.537 15.193 1.00 93.69 248 SER A O 1
ATOM 2017 N N . LEU A 1 249 ? -16.066 3.752 13.106 1.00 93.25 249 LEU A N 1
ATOM 2018 C CA . LEU A 1 249 ? -16.634 2.423 13.361 1.00 93.25 249 LEU A CA 1
ATOM 2019 C C . LEU A 1 249 ? -15.811 1.612 14.363 1.00 93.25 249 LEU A C 1
ATOM 2021 O O . LEU A 1 249 ? -16.361 0.767 15.058 1.00 93.25 249 LEU A O 1
ATOM 2025 N N . LEU A 1 250 ? -14.498 1.841 14.451 1.00 91.50 250 LEU A N 1
ATOM 2026 C CA . LEU A 1 250 ? -13.662 1.107 15.398 1.00 91.50 250 LEU A CA 1
ATOM 2027 C C . LEU A 1 250 ? -13.908 1.528 16.853 1.00 91.50 250 LEU A C 1
ATOM 2029 O O . LEU A 1 250 ? -13.484 0.807 17.756 1.00 91.50 250 LEU A O 1
ATOM 2033 N N . GLU A 1 251 ? -14.572 2.667 17.077 1.00 90.12 251 GLU A N 1
ATOM 2034 C CA . GLU A 1 251 ? -14.851 3.244 18.400 1.00 90.12 251 GLU A CA 1
ATOM 2035 C C . GLU A 1 251 ? -13.588 3.456 19.257 1.00 90.12 251 GLU A C 1
ATOM 2037 O O . GLU A 1 251 ? -13.651 3.542 20.481 1.00 90.12 251 GLU A O 1
ATOM 2042 N N . ILE A 1 252 ? -12.413 3.550 18.632 1.00 87.50 252 ILE A N 1
ATOM 2043 C CA . ILE A 1 252 ? -11.158 3.797 19.344 1.00 87.50 252 ILE A CA 1
ATOM 2044 C C . ILE A 1 252 ? -11.083 5.297 19.643 1.00 87.50 252 ILE A C 1
ATOM 2046 O O . ILE A 1 252 ? -11.202 6.097 18.714 1.00 87.50 252 ILE A O 1
ATOM 2050 N N . PRO A 1 253 ? -10.896 5.707 20.908 1.00 85.69 253 PRO A N 1
ATOM 2051 C CA . PRO A 1 253 ? -10.759 7.117 21.243 1.00 85.69 253 PRO A CA 1
ATOM 2052 C C . PRO A 1 253 ? -9.640 7.775 20.436 1.00 85.69 253 PRO A C 1
ATOM 2054 O O . PRO A 1 253 ? -8.582 7.179 20.235 1.00 85.69 253 PRO A O 1
ATOM 2057 N N . ASP A 1 254 ? -9.899 8.996 19.971 1.00 86.50 254 ASP A N 1
ATOM 2058 C CA . ASP A 1 254 ? -8.930 9.863 19.292 1.00 86.50 254 ASP A CA 1
ATOM 2059 C C . ASP A 1 254 ? -8.357 9.316 17.967 1.00 86.50 254 ASP A C 1
ATOM 2061 O O . ASP A 1 254 ? -7.493 9.952 17.361 1.00 86.50 254 ASP A O 1
ATOM 2065 N N . ILE A 1 255 ? -8.867 8.185 17.451 1.00 90.56 255 ILE A N 1
ATOM 2066 C CA . ILE A 1 255 ? -8.505 7.707 16.114 1.00 90.56 255 ILE A CA 1
ATOM 2067 C C . ILE A 1 255 ? -9.257 8.509 15.044 1.00 90.56 255 ILE A C 1
ATOM 2069 O O . ILE A 1 255 ? -10.485 8.513 14.970 1.00 90.56 255 ILE A O 1
ATOM 2073 N N . THR A 1 256 ? -8.508 9.187 14.180 1.00 93.69 256 THR A N 1
ATOM 2074 C CA . THR A 1 256 ? -9.036 9.835 12.971 1.00 93.69 256 THR A CA 1
ATOM 2075 C C . THR A 1 256 ? -8.752 8.979 11.742 1.00 93.69 256 THR A C 1
ATOM 2077 O O . THR A 1 256 ? -7.920 8.068 11.780 1.00 93.69 256 THR A O 1
ATOM 2080 N N . GLY A 1 257 ? -9.400 9.286 10.619 1.00 92.56 257 GLY A N 1
ATOM 2081 C CA . GLY A 1 257 ? -9.102 8.673 9.327 1.00 92.56 257 GLY A CA 1
ATOM 2082 C C . GLY A 1 257 ? -7.636 8.838 8.929 1.00 92.56 257 GLY A C 1
ATOM 2083 O O . GLY A 1 257 ? -7.018 7.889 8.452 1.00 92.56 257 GLY A O 1
ATOM 2084 N N . ASP A 1 258 ? -7.048 10.001 9.209 1.00 93.06 258 ASP A N 1
ATOM 2085 C CA . ASP A 1 258 ? -5.632 10.278 8.953 1.00 93.06 258 ASP A CA 1
ATOM 2086 C C . ASP A 1 258 ? -4.702 9.408 9.806 1.00 93.06 258 ASP A C 1
ATOM 2088 O O . ASP A 1 258 ? -3.707 8.876 9.307 1.00 93.06 258 ASP A O 1
ATOM 2092 N N . LEU A 1 259 ? -5.006 9.253 11.100 1.00 93.75 259 LEU A N 1
ATOM 2093 C CA . LEU A 1 259 ? -4.226 8.396 11.997 1.00 93.75 259 LEU A CA 1
ATOM 2094 C C . LEU A 1 259 ? -4.359 6.927 11.612 1.00 93.75 259 LEU A C 1
ATOM 2096 O O . LEU A 1 259 ? -3.361 6.208 11.603 1.00 93.75 259 LEU A O 1
ATOM 2100 N N . LEU A 1 260 ? -5.560 6.500 11.227 1.00 95.00 260 LEU A N 1
ATOM 2101 C CA . LEU A 1 260 ? -5.800 5.161 10.715 1.00 95.00 260 LEU A CA 1
ATOM 2102 C C . LEU A 1 260 ? -5.006 4.906 9.425 1.00 95.00 260 LEU A C 1
ATOM 2104 O O . LEU A 1 260 ? -4.331 3.887 9.311 1.00 95.00 260 LEU A O 1
ATOM 2108 N N . PHE A 1 261 ? -5.019 5.842 8.476 1.00 93.94 261 PHE A N 1
ATOM 2109 C CA . PHE A 1 261 ? -4.230 5.735 7.250 1.00 93.94 261 PHE A CA 1
ATOM 2110 C C . PHE A 1 261 ? -2.724 5.644 7.544 1.00 93.94 261 PHE A C 1
ATOM 2112 O O . PHE A 1 261 ?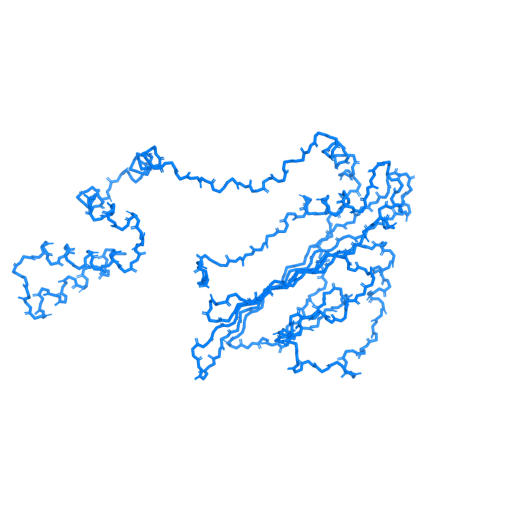 -2.039 4.761 7.025 1.00 93.94 261 PHE A O 1
ATOM 2119 N N . LYS A 1 262 ? -2.203 6.495 8.438 1.00 93.69 262 LYS A N 1
ATOM 2120 C CA . LYS A 1 262 ? -0.799 6.433 8.878 1.00 93.69 262 LYS A CA 1
ATOM 2121 C C . LYS A 1 262 ? -0.464 5.104 9.555 1.00 93.69 262 LYS A C 1
ATOM 2123 O O . LYS A 1 262 ? 0.612 4.568 9.309 1.00 93.69 262 LYS A O 1
ATOM 2128 N N . TYR A 1 263 ? -1.374 4.565 10.365 1.00 94.94 263 TYR A N 1
ATOM 2129 C CA . TYR A 1 263 ? -1.203 3.265 11.010 1.00 94.94 263 TYR A CA 1
ATOM 2130 C C . TYR A 1 263 ? -1.069 2.142 9.981 1.00 94.94 263 TYR A C 1
ATOM 2132 O O . TYR A 1 263 ? -0.169 1.312 10.087 1.00 94.94 263 TYR A O 1
ATOM 2140 N N . VAL A 1 264 ? -1.919 2.146 8.949 1.00 95.00 264 VAL A N 1
ATOM 2141 C CA . VAL A 1 264 ? -1.860 1.175 7.847 1.00 95.00 264 VAL A CA 1
ATOM 2142 C C . VAL A 1 264 ? -0.492 1.220 7.158 1.00 95.00 264 VAL A C 1
ATOM 2144 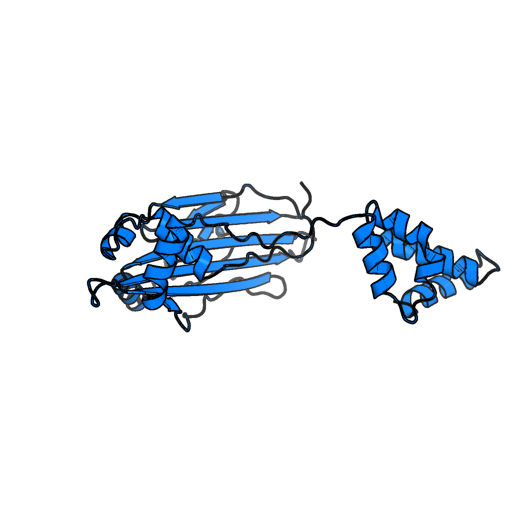O O . VAL A 1 264 ? 0.115 0.170 6.944 1.00 95.00 264 VAL A O 1
ATOM 2147 N N . LEU A 1 265 ? 0.026 2.417 6.864 1.00 92.62 265 LEU A N 1
ATOM 2148 C CA . LEU A 1 265 ? 1.349 2.583 6.253 1.00 92.62 265 LEU A CA 1
ATOM 2149 C C . LEU A 1 265 ? 2.494 2.152 7.183 1.00 92.62 265 LEU A C 1
ATOM 2151 O O . LEU A 1 265 ? 3.415 1.476 6.726 1.00 92.62 265 LEU A O 1
ATOM 2155 N N . ASP A 1 266 ? 2.441 2.502 8.473 1.00 92.12 266 ASP A N 1
ATOM 2156 C CA . ASP A 1 266 ? 3.461 2.115 9.461 1.00 92.12 266 ASP A CA 1
ATOM 2157 C C . ASP A 1 266 ? 3.495 0.599 9.700 1.00 92.12 266 ASP A C 1
ATOM 2159 O O . ASP A 1 266 ? 4.571 0.006 9.818 1.00 92.12 266 ASP A O 1
ATOM 2163 N N . TYR A 1 267 ? 2.325 -0.045 9.729 1.00 93.56 267 TYR A N 1
ATOM 2164 C CA . TYR A 1 267 ? 2.213 -1.481 9.961 1.00 93.56 267 TYR A CA 1
ATOM 2165 C C . TYR A 1 267 ? 2.650 -2.291 8.736 1.00 93.56 267 TYR A C 1
ATOM 2167 O O . TYR A 1 267 ? 3.431 -3.234 8.871 1.00 93.56 267 TYR A O 1
ATOM 2175 N N . LEU A 1 268 ? 2.156 -1.939 7.542 1.00 91.62 268 LEU A N 1
ATOM 2176 C CA . LEU A 1 268 ? 2.416 -2.697 6.313 1.00 91.62 268 LEU A CA 1
ATOM 2177 C C . LEU A 1 268 ? 3.753 -2.355 5.652 1.00 91.62 268 LEU A C 1
ATOM 2179 O O . LEU A 1 268 ? 4.286 -3.193 4.928 1.00 91.62 268 LEU A O 1
ATOM 2183 N N . LYS A 1 269 ? 4.295 -1.156 5.898 1.00 89.94 269 LYS A N 1
ATOM 2184 C CA . LYS A 1 269 ? 5.577 -0.670 5.358 1.00 89.94 269 LYS A CA 1
ATOM 2185 C C . LYS A 1 269 ? 5.728 -0.935 3.853 1.00 89.94 269 LYS A C 1
ATOM 2187 O O . LYS A 1 269 ? 6.678 -1.609 3.449 1.00 89.94 269 LYS A O 1
ATOM 2192 N N . PRO A 1 270 ? 4.794 -0.441 3.020 1.00 85.38 270 PRO A N 1
ATOM 2193 C CA . PRO A 1 270 ? 4.865 -0.658 1.583 1.00 85.38 270 PRO A CA 1
ATOM 2194 C C . PRO A 1 270 ? 6.150 -0.053 1.010 1.00 85.38 270 PRO A C 1
ATOM 2196 O O . PRO A 1 270 ? 6.551 1.052 1.379 1.00 85.38 270 PRO A O 1
ATOM 2199 N N . THR A 1 271 ? 6.784 -0.765 0.083 1.00 78.56 271 THR A N 1
ATOM 2200 C CA . THR A 1 271 ? 7.960 -0.283 -0.642 1.00 78.56 271 THR A CA 1
ATOM 2201 C C . THR A 1 271 ? 7.611 -0.056 -2.106 1.00 78.56 271 THR A C 1
ATOM 2203 O O . THR A 1 271 ? 7.087 -0.941 -2.780 1.00 78.56 271 THR A O 1
ATOM 2206 N N . LEU A 1 272 ? 7.916 1.144 -2.597 1.00 68.38 272 LEU A N 1
ATOM 2207 C CA . LEU A 1 272 ? 7.912 1.445 -4.024 1.00 68.38 272 LEU A CA 1
ATOM 2208 C C . LEU A 1 272 ? 9.325 1.181 -4.540 1.00 68.38 272 LEU A C 1
ATOM 2210 O O . LEU A 1 272 ? 10.263 1.900 -4.186 1.00 68.38 272 LEU A O 1
ATOM 2214 N N . ASP A 1 273 ? 9.485 0.108 -5.307 1.00 65.19 273 ASP A N 1
ATOM 2215 C CA . ASP A 1 273 ? 10.760 -0.228 -5.931 1.00 65.19 273 ASP A CA 1
ATOM 2216 C C . ASP A 1 273 ? 10.887 0.559 -7.240 1.00 65.19 273 ASP A C 1
ATOM 2218 O O . ASP A 1 273 ? 10.402 0.161 -8.300 1.00 65.19 273 ASP A O 1
ATOM 2222 N N . PHE A 1 274 ? 11.469 1.749 -7.134 1.00 56.56 274 PHE A N 1
ATOM 2223 C CA . PHE A 1 274 ? 11.959 2.490 -8.286 1.00 56.56 274 PHE A CA 1
ATOM 2224 C C . PHE A 1 274 ? 13.361 1.949 -8.543 1.00 56.56 274 PHE A C 1
ATOM 2226 O O . PHE A 1 274 ? 14.265 2.246 -7.759 1.00 56.56 274 PHE A O 1
ATOM 2233 N N . GLY A 1 275 ? 13.538 1.118 -9.572 1.00 50.44 275 GLY A N 1
ATOM 2234 C CA . GLY A 1 275 ? 14.837 0.519 -9.886 1.00 50.44 275 GLY A CA 1
ATOM 2235 C C . GLY A 1 275 ? 15.992 1.535 -9.842 1.00 50.44 275 GLY A C 1
ATOM 2236 O O . GLY A 1 275 ? 15.799 2.733 -10.030 1.00 50.44 275 GLY A O 1
ATOM 2237 N N . GLU A 1 276 ? 17.220 1.066 -9.601 1.00 39.62 276 GLU A N 1
ATOM 2238 C CA . GLU A 1 276 ? 18.391 1.886 -9.218 1.00 39.62 276 GLU A CA 1
ATOM 2239 C C . GLU A 1 276 ? 18.835 2.987 -10.212 1.00 39.62 276 GLU A C 1
ATOM 2241 O O . GLU A 1 276 ? 19.816 3.693 -9.957 1.00 39.62 276 GLU A O 1
ATOM 2246 N N . THR A 1 277 ? 18.160 3.157 -11.350 1.00 42.91 277 THR A N 1
ATOM 2247 C CA . THR A 1 277 ? 18.551 4.127 -12.376 1.00 42.91 277 THR A CA 1
ATOM 2248 C C . THR A 1 277 ? 17.928 5.493 -12.068 1.00 42.91 277 THR A C 1
ATOM 2250 O O . THR A 1 277 ? 16.707 5.619 -12.093 1.00 42.91 277 THR A O 1
ATOM 2253 N N . PRO A 1 278 ? 18.726 6.545 -11.802 1.00 38.41 278 PRO A N 1
ATOM 2254 C CA . PRO A 1 278 ? 18.182 7.886 -11.663 1.00 38.41 278 PRO A CA 1
ATOM 2255 C C . PRO A 1 278 ? 17.626 8.343 -13.016 1.00 38.41 278 PRO A C 1
ATOM 2257 O O . PRO A 1 278 ? 18.372 8.448 -13.993 1.00 38.41 278 PRO A O 1
ATOM 2260 N N . LEU A 1 279 ? 16.319 8.590 -13.046 1.00 45.78 279 LEU A N 1
ATOM 2261 C CA . LEU A 1 279 ? 15.574 9.099 -14.197 1.00 45.78 279 LEU A CA 1
ATOM 2262 C C . LEU A 1 279 ? 16.015 10.543 -14.522 1.00 45.78 279 LEU A C 1
ATOM 2264 O O . LEU A 1 279 ? 16.513 11.258 -13.645 1.00 45.78 279 LEU A O 1
ATOM 2268 N N . GLN A 1 280 ? 15.920 10.948 -15.791 1.00 43.06 280 GLN A N 1
ATOM 2269 C CA . GLN A 1 280 ? 16.343 12.279 -16.242 1.00 43.06 280 GLN A CA 1
ATOM 2270 C C . GLN A 1 280 ? 15.181 13.266 -16.053 1.00 43.06 280 GLN A C 1
ATOM 2272 O O . GLN A 1 280 ? 14.051 12.976 -16.430 1.00 43.06 280 GLN A O 1
ATOM 2277 N N . ASN A 1 281 ? 15.460 14.416 -15.433 1.00 38.00 281 ASN A N 1
ATOM 2278 C CA . ASN A 1 281 ? 14.495 15.517 -15.308 1.00 38.00 281 ASN A CA 1
ATOM 2279 C C . ASN A 1 281 ? 14.399 16.332 -16.595 1.00 38.00 281 ASN A C 1
ATOM 2281 O O . ASN A 1 281 ? 15.466 16.542 -17.221 1.00 38.00 281 ASN A O 1
#

InterPro domains:
  IPR055699 Domain of unknown function DUF7275 [PF23940] (1-69)
  IPR055700 Domain of unknown function DUF7276 [PF23941] (83-280)

Radius of gyration: 26.4 Å; chains: 1; bounding box: 76×30×56 Å

pLDDT: mean 73.35, std 17.62, range [38.0, 97.19]

Organism: NCBI:txid588596

Sequence (281 aa):
MKEVVMVIALERYLIPMISKDQENSYKLALVRFCTKLTKGWFHQFAIDNYPRLSNLDKDLLSIAHDIIEKFPIKQKKPDVILLDPETQAIFESIRPYTKTISSFDEIRDYDESDNSYTDVKRTGIKITSPINSDVSITAIITIINNEYRDVYNTSKTDRWTASVVILPTNDLEILRDDDEDEDSDSFDMDHVGISFKDPLKIHPYQIRYSGNFSKLNSKHTFVLGISSEDNIWEPINVEVKSADFVASLLEIPDITGDLLFKYVLDYLKPTLDFGETPLQN

Foldseek 3Di:
DVVVLLVQLCCCCPPPNPDPDSVVSSLVSVLVVLVVPDDDPVNVVCNVCVVVVVPPDDPPPVVVVVCCVVPVDPPPDPVQVPDDPVLVVLLVVQVVQKDKDPDDDDKFFPPDDPFKDKDKDKIKMKTAFPVDNVWIKIKMKIKMWMWGADPVDRKIKIKIKIWIFIGTVVVQVVLQVPPPPCVVPDDDCVFFPTDIHDSSLRGWTQGPPVRDTPSDDPRTAKMWIWMDMRLHTDDIDIDGDWCQVVQVRSVRPPDTSVSVVVSGCNVVVDDDCPDPDNRDD

Secondary structure (DSSP, 8-state):
-HHHHHHHHHHHHHSS---S-HHHHHHHHHHHHHHHH--THHHHHHHHTHHHHSS-SS-HHHHHHHHHHHS-------------HHHHHHHHHHGGGEEE----PPPEES--BTTEEEEEEEEEEEEE-SS-TT-EEEEEEEEEEEEEE-SSS--EEEEEEEEEEEEETHHHHHHHH----TTSSS--GGGBSS-EE-TTS-SPEEBTTT--EES--TTEEEEEEEEEETTEEPPPEEEE---HHHHHHTT-TT--HHHHHHHHHHHH-------SSPPB-